Protein 3IEY (pdb70)

B-factor: mean 61.54, std 10.5, range [20.0, 111.68]

Structure (mmCIF, N/CA/C/O backbone):
data_3IEY
#
_entry.id   3IEY
#
_cell.length_a   124.102
_cell.length_b   124.102
_cell.length_c   69.820
_cell.angle_alpha   90.00
_cell.angle_beta   90.00
_cell.angle_gamma   90.00
#
_symmetry.space_group_name_H-M   'I 41'
#
loop_
_entity.id
_entity.type
_entity.pdbx_description
1 polymer 'tRNA-splicing endonuclease'
2 polymer NEQ261
#
loop_
_atom_site.group_PDB
_atom_site.id
_atom_site.type_symbol
_atom_site.label_atom_id
_atom_site.label_alt_id
_atom_site.label_comp_id
_atom_site.label_asym_id
_atom_site.label_entity_id
_atom_site.label_seq_id
_atom_site.pdbx_PDB_ins_code
_atom_site.Cartn_x
_atom_site.Cartn_y
_atom_site.Cartn_z
_atom_site.occupancy
_atom_site.B_iso_or_equiv
_atom_site.auth_seq_id
_atom_site.auth_comp_id
_atom_site.auth_asym_id
_atom_site.auth_atom_id
_atom_site.pdbx_PDB_model_num
ATOM 1 N N . ILE A 1 2 ? 97.668 71.503 6.065 1.00 55.15 2 ILE A N 1
ATOM 2 C CA . ILE A 1 2 ? 97.594 72.149 4.697 1.00 55.01 2 ILE A CA 1
ATOM 3 C C . ILE A 1 2 ? 96.185 72.762 4.466 1.00 54.83 2 ILE A C 1
ATOM 4 O O . ILE A 1 2 ? 95.901 73.349 3.365 1.00 55.01 2 ILE A O 1
ATOM 9 N N . GLY A 1 3 ? 95.314 72.629 5.508 1.00 54.56 3 GLY A N 1
ATOM 10 C CA . GLY A 1 3 ? 93.925 73.111 5.387 1.00 54.21 3 GLY A CA 1
ATOM 11 C C . GLY A 1 3 ? 93.515 74.142 6.436 1.00 53.92 3 GLY A C 1
ATOM 12 O O . GLY A 1 3 ? 94.044 74.154 7.588 1.00 53.84 3 GLY A O 1
ATOM 13 N N . TYR A 1 4 ? 92.532 75.017 6.022 1.00 53.65 4 TYR A N 1
ATOM 14 C CA . TYR A 1 4 ? 91.984 76.038 6.928 1.00 53.35 4 TYR A CA 1
ATOM 15 C C . TYR A 1 4 ? 90.455 75.988 7.014 1.00 52.88 4 TYR A C 1
ATOM 16 O O . TYR A 1 4 ? 89.758 76.164 6.012 1.00 52.67 4 TYR A O 1
ATOM 25 N N . LEU A 1 5 ? 89.949 75.756 8.223 1.00 52.39 5 LEU A N 1
ATOM 26 C CA . LEU A 1 5 ? 88.515 75.654 8.460 1.00 52.16 5 LEU A CA 1
ATOM 27 C C . LEU A 1 5 ? 87.830 77.023 8.491 1.00 52.04 5 LEU A C 1
ATOM 28 O O . LEU A 1 5 ? 88.133 77.865 9.338 1.00 51.71 5 LEU A O 1
ATOM 33 N N . PHE A 1 6 ? 86.902 77.227 7.557 1.00 51.95 6 PHE A N 1
ATOM 34 C CA . PHE A 1 6 ? 86.118 78.454 7.487 1.00 51.94 6 PHE A CA 1
ATOM 35 C C . PHE A 1 6 ? 84.647 78.126 7.274 1.00 52.04 6 PHE A C 1
ATOM 36 O O . PHE A 1 6 ? 84.220 77.848 6.151 1.00 52.11 6 PHE A O 1
ATOM 44 N N . GLY A 1 7 ? 83.883 78.150 8.363 1.00 52.17 7 GLY A N 1
ATOM 45 C CA . GLY A 1 7 ? 82.471 77.790 8.332 1.00 52.32 7 GLY A CA 1
ATOM 46 C C . GLY A 1 7 ? 82.283 76.332 7.962 1.00 52.58 7 GLY A C 1
ATOM 47 O O . GLY A 1 7 ? 82.821 75.443 8.627 1.00 52.86 7 GLY A O 1
ATOM 48 N N . ASN A 1 8 ? 81.530 76.091 6.892 1.00 52.45 8 ASN A N 1
ATOM 49 C CA . ASN A 1 8 ? 81.295 74.734 6.402 1.00 52.44 8 ASN A CA 1
ATOM 50 C C . ASN A 1 8 ? 82.160 74.329 5.196 1.00 52.66 8 ASN A C 1
ATOM 51 O O . ASN A 1 8 ? 81.784 73.450 4.417 1.00 52.50 8 ASN A O 1
ATOM 56 N N . ARG A 1 9 ? 83.312 74.979 5.050 1.00 53.07 9 ARG A N 1
ATOM 57 C CA . ARG A 1 9 ? 84.300 74.614 4.031 1.00 53.63 9 ARG A CA 1
ATOM 58 C C . ARG A 1 9 ? 85.706 74.565 4.630 1.00 54.31 9 ARG A C 1
ATOM 59 O O . ARG A 1 9 ? 86.009 75.279 5.593 1.00 54.23 9 ARG A O 1
ATOM 67 N N . VAL A 1 10 ? 86.554 73.713 4.058 1.00 55.10 10 VAL A N 1
ATOM 68 C CA . VAL A 1 10 ? 87.986 73.716 4.365 1.00 55.89 10 VAL A CA 1
ATOM 69 C C . VAL A 1 10 ? 88.762 74.133 3.116 1.00 56.68 10 VAL A C 1
ATOM 70 O O . VAL A 1 10 ? 88.668 73.488 2.069 1.00 56.64 10 VAL A O 1
ATOM 74 N N . LEU A 1 11 ? 89.514 75.224 3.236 1.00 57.94 11 LEU A N 1
ATOM 75 C CA . LEU A 1 11 ? 90.287 75.780 2.128 1.00 59.21 11 LEU A CA 1
ATOM 76 C C . LEU A 1 11 ? 91.704 75.217 2.151 1.00 59.98 11 LEU A C 1
ATOM 77 O O . LEU A 1 11 ? 92.385 75.275 3.180 1.00 60.13 11 LEU A O 1
ATOM 82 N N . VAL A 1 12 ? 92.147 74.679 1.015 1.00 60.93 12 VAL A N 1
ATOM 83 C CA . VAL A 1 12 ? 93.475 74.066 0.927 1.00 61.79 12 VAL A CA 1
ATOM 84 C C . VAL A 1 12 ? 94.425 74.739 -0.090 1.00 62.40 12 VAL A C 1
ATOM 85 O O . VAL A 1 12 ? 95.511 75.210 0.286 1.00 62.33 12 VAL A O 1
ATOM 89 N N . ASP A 1 13 ? 94.016 74.798 -1.357 1.00 63.03 13 ASP A N 1
ATOM 90 C CA . ASP A 1 13 ? 94.888 75.302 -2.424 1.00 63.45 13 ASP A CA 1
ATOM 91 C C . ASP A 1 13 ? 94.100 76.134 -3.430 1.00 63.44 13 ASP A C 1
ATOM 92 O O . ASP A 1 13 ? 93.842 77.317 -3.202 1.00 63.57 13 ASP A O 1
ATOM 97 N N . GLU A 1 16 ? 87.863 75.170 -2.547 1.00 58.99 16 GLU A N 1
ATOM 98 C CA . GLU A 1 16 ? 87.473 74.777 -1.194 1.00 58.61 16 GLU A CA 1
ATOM 99 C C . GLU A 1 16 ? 86.810 73.407 -1.149 1.00 58.27 16 GLU A C 1
ATOM 100 O O . GLU A 1 16 ? 86.178 72.974 -2.111 1.00 58.30 16 GLU A O 1
ATOM 106 N N . LEU A 1 17 ? 86.970 72.730 -0.016 1.00 57.87 17 LEU A N 1
ATOM 107 C CA . LEU A 1 17 ? 86.480 71.367 0.162 1.00 57.23 17 LEU A CA 1
ATOM 108 C C . LEU A 1 17 ? 85.330 71.321 1.158 1.00 56.81 17 LEU A C 1
ATOM 109 O O . LEU A 1 17 ? 85.365 72.021 2.172 1.00 56.69 17 LEU A O 1
ATOM 114 N N . PRO A 1 18 ? 84.301 70.499 0.870 1.00 56.40 18 PRO A N 1
ATOM 115 C CA . PRO A 1 18 ? 83.263 70.199 1.858 1.00 56.27 18 PRO A CA 1
ATOM 116 C C . PRO A 1 18 ? 83.832 69.435 3.053 1.00 56.29 18 PRO A C 1
ATOM 117 O O . PRO A 1 18 ? 84.854 68.750 2.921 1.00 56.16 18 PRO A O 1
ATOM 121 N N . LEU A 1 19 ? 83.171 69.557 4.202 1.00 56.37 19 LEU A N 1
ATOM 122 C CA . LEU A 1 19 ? 83.662 68.988 5.459 1.00 56.45 19 LEU A CA 1
ATOM 123 C C . LEU A 1 19 ? 83.851 67.473 5.418 1.00 56.63 19 LEU A C 1
ATOM 124 O O . LEU A 1 19 ? 84.742 66.943 6.082 1.00 56.39 19 LEU A O 1
ATOM 129 N N . ILE A 1 20 ? 83.018 66.786 4.638 1.00 56.97 20 ILE A N 1
ATOM 130 C CA . ILE A 1 20 ? 83.104 65.330 4.515 1.00 57.37 20 ILE A CA 1
ATOM 131 C C . ILE A 1 20 ? 84.370 64.881 3.773 1.00 57.47 20 ILE A C 1
ATOM 132 O O . ILE A 1 20 ? 84.966 63.864 4.123 1.00 57.36 20 ILE A 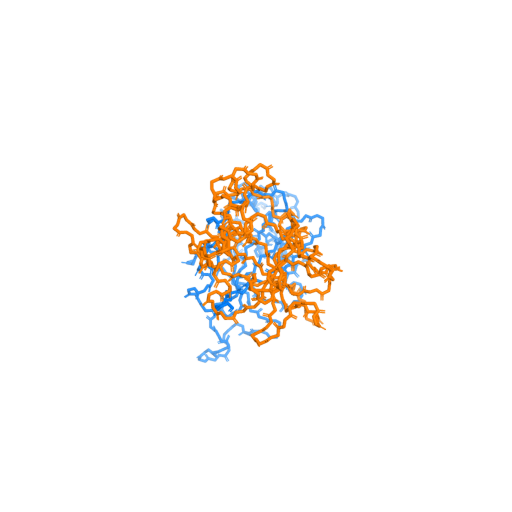O 1
ATOM 137 N N . GLU A 1 21 ? 84.784 65.658 2.774 1.00 57.63 21 GLU A N 1
ATOM 138 C CA . GLU A 1 21 ? 85.987 65.348 2.002 1.00 57.93 21 GLU A CA 1
ATOM 139 C C . GLU A 1 21 ? 87.259 65.729 2.762 1.00 57.72 21 GLU A C 1
ATOM 140 O O . GLU A 1 21 ? 88.301 65.086 2.609 1.00 57.70 21 GLU A O 1
ATOM 146 N N . ALA A 1 22 ? 87.163 66.779 3.575 1.00 57.51 22 ALA A N 1
ATOM 147 C CA . ALA A 1 22 ? 88.263 67.198 4.434 1.00 57.35 22 ALA A CA 1
ATOM 148 C C . ALA A 1 22 ? 88.461 66.235 5.603 1.00 57.21 22 ALA A C 1
ATOM 149 O O . ALA A 1 22 ? 89.589 66.026 6.052 1.00 57.29 22 ALA A O 1
ATOM 151 N N . TYR A 1 23 ? 87.367 65.655 6.095 1.00 57.01 23 TYR A N 1
ATOM 152 C CA . TYR A 1 23 ? 87.449 64.675 7.174 1.00 56.91 23 TYR A CA 1
ATOM 153 C C . TYR A 1 23 ? 88.102 63.381 6.699 1.00 56.83 23 TYR A C 1
ATOM 154 O O . TYR A 1 23 ? 88.928 62.808 7.412 1.00 56.73 23 TYR A O 1
ATOM 163 N N . TYR A 1 24 ? 87.732 62.938 5.495 1.00 56.66 24 TYR A N 1
ATOM 164 C CA . TYR A 1 24 ? 88.327 61.755 4.866 1.00 56.56 24 TYR A CA 1
ATOM 165 C C . TYR A 1 24 ? 89.860 61.834 4.814 1.00 56.51 24 TYR A C 1
ATOM 166 O O . TYR A 1 24 ? 90.548 60.890 5.205 1.00 56.25 24 TYR A O 1
ATOM 175 N N . LEU A 1 25 ? 90.378 62.964 4.338 1.00 56.38 25 LEU A N 1
ATOM 176 C CA . LEU A 1 25 ? 91.822 63.146 4.170 1.00 56.45 25 LEU A CA 1
ATOM 177 C C . LEU A 1 25 ? 92.566 63.315 5.500 1.00 56.53 25 LEU A C 1
ATOM 178 O O . LEU A 1 25 ? 93.700 62.850 5.640 1.00 56.55 25 LEU A O 1
ATOM 183 N N . LEU A 1 26 ? 91.922 63.969 6.467 1.00 56.62 26 LEU A N 1
ATOM 184 C CA . LEU A 1 26 ? 92.446 64.080 7.832 1.00 56.78 26 LEU A CA 1
ATOM 185 C C . LEU A 1 26 ? 92.541 62.696 8.491 1.00 56.96 26 LEU A C 1
ATOM 186 O O . LEU A 1 26 ? 93.527 62.382 9.163 1.00 56.94 26 LEU A O 1
ATOM 191 N N . ASP A 1 27 ? 91.505 61.884 8.284 1.00 57.16 27 ASP A N 1
ATOM 192 C CA . ASP A 1 27 ? 91.419 60.524 8.818 1.00 57.34 27 ASP A CA 1
ATOM 193 C C . ASP A 1 27 ? 92.413 59.580 8.135 1.00 57.44 27 ASP A C 1
ATOM 194 O O . ASP A 1 27 ? 92.889 58.614 8.747 1.00 57.34 27 ASP A O 1
ATOM 199 N N . LYS A 1 28 ? 92.713 59.868 6.868 1.00 57.66 28 LYS A N 1
ATOM 200 C CA . LYS A 1 28 ? 93.641 59.065 6.074 1.00 57.96 28 LYS A CA 1
ATOM 201 C C . LYS A 1 28 ? 95.095 59.467 6.341 1.00 58.13 28 LYS A C 1
ATOM 202 O O . LYS A 1 28 ? 96.005 58.642 6.233 1.00 58.12 28 LYS A O 1
ATOM 208 N N . GLY A 1 29 ? 95.300 60.738 6.688 1.00 58.33 29 GLY A N 1
ATOM 209 C CA . GLY A 1 29 ? 96.607 61.218 7.125 1.00 58.46 29 GLY A CA 1
ATOM 210 C C . GLY A 1 29 ? 97.315 62.197 6.206 1.00 58.62 29 GLY A C 1
ATOM 211 O O . GLY A 1 29 ? 98.454 62.581 6.484 1.00 58.65 29 GLY A O 1
ATOM 212 N N . GLU A 1 30 ? 96.659 62.608 5.117 1.00 58.75 30 GLU A N 1
ATOM 213 C CA . GLU A 1 30 ? 97.261 63.574 4.187 1.00 58.98 30 GLU A CA 1
ATOM 214 C C . GLU A 1 30 ? 96.696 65.008 4.297 1.00 58.97 30 GLU A C 1
ATOM 215 O O . GLU A 1 30 ? 96.723 65.774 3.327 1.00 59.05 30 GLU A O 1
ATOM 221 N N . LEU A 1 31 ? 96.201 65.366 5.487 1.00 58.95 31 LEU A N 1
ATOM 222 C CA . LEU A 1 31 ? 95.656 66.701 5.741 1.00 58.95 31 LEU A CA 1
ATOM 223 C C . LEU A 1 31 ? 95.728 67.062 7.222 1.00 58.90 31 LEU A C 1
ATOM 224 O O . LEU A 1 31 ? 95.324 66.218 8.103 1.00 58.87 31 LEU A O 1
ATOM 229 N N . GLU A 1 32 ? 96.158 68.331 7.479 1.00 58.85 32 GLU A N 1
ATOM 230 C CA . GLU A 1 32 ? 96.040 68.906 8.816 1.00 58.87 32 GLU A CA 1
ATOM 231 C C . GLU A 1 32 ? 95.133 70.140 8.741 1.00 58.97 32 GLU A C 1
ATOM 232 O O . GLU A 1 32 ? 95.271 70.961 7.828 1.00 58.85 32 GLU A O 1
ATOM 238 N N . VAL A 1 33 ? 94.221 70.263 9.700 1.00 59.18 33 VAL A N 1
ATOM 239 C CA . VAL A 1 33 ? 93.316 71.404 9.758 1.00 59.34 33 VAL A CA 1
ATOM 240 C C . VAL A 1 33 ? 93.685 72.326 10.915 1.00 59.45 33 VAL A C 1
ATOM 241 O O . VAL A 1 33 ? 94.547 71.998 11.731 1.00 59.37 33 VAL A O 1
ATOM 245 N N . TYR A 1 34 ? 93.029 73.480 10.982 1.00 59.69 34 TYR A N 1
ATOM 246 C CA . TYR A 1 34 ? 93.296 74.448 12.039 1.00 60.00 34 TYR A CA 1
ATOM 247 C C . TYR A 1 34 ? 92.284 75.589 12.021 1.00 60.21 34 TYR A C 1
ATOM 248 O O . TYR A 1 34 ? 92.074 76.229 10.990 1.00 60.28 34 TYR A O 1
ATOM 257 N N . GLU A 1 35 ? 91.662 75.839 13.168 1.00 60.51 35 GLU A N 1
ATOM 258 C CA . GLU A 1 35 ? 90.690 76.919 13.292 1.00 60.86 35 GLU A CA 1
ATOM 259 C C . GLU A 1 35 ? 91.390 78.273 13.293 1.00 60.98 35 GLU A C 1
ATOM 260 O O . GLU A 1 35 ? 91.085 79.142 12.476 1.00 61.03 35 GLU A O 1
ATOM 266 N N . ASP A 1 36 ? 92.332 78.444 14.215 1.00 61.08 36 ASP A N 1
ATOM 267 C CA . ASP A 1 36 ? 93.099 79.681 14.310 1.00 61.22 36 ASP A CA 1
ATOM 268 C C . ASP A 1 36 ? 94.583 79.331 14.257 1.00 61.25 36 ASP A C 1
ATOM 269 O O . ASP A 1 36 ? 95.255 79.603 13.257 1.00 61.28 36 ASP A O 1
ATOM 274 N N . ASP A 1 37 ? 95.070 78.716 15.338 1.00 61.31 37 ASP A N 1
ATOM 275 C CA . ASP A 1 37 ? 96.448 78.216 15.461 1.00 61.28 37 ASP A CA 1
ATOM 276 C C . ASP A 1 37 ? 97.503 79.144 14.845 1.00 61.31 37 ASP A C 1
ATOM 277 O O . ASP A 1 37 ? 97.499 80.352 15.119 1.00 61.37 37 ASP A O 1
ATOM 282 N N . LYS A 1 42 ? 90.519 63.430 14.046 1.00 61.55 42 LYS A N 1
ATOM 283 C CA . LYS A 1 42 ? 90.545 64.239 15.259 1.00 61.40 42 LYS A CA 1
ATOM 284 C C . LYS A 1 42 ? 89.136 64.495 15.781 1.00 61.58 42 LYS A C 1
ATOM 285 O O . LYS A 1 42 ? 88.226 64.810 15.014 1.00 61.40 42 LYS A O 1
ATOM 291 N N . GLU A 1 43 ? 88.962 64.357 17.092 1.00 61.72 43 GLU A N 1
ATOM 292 C CA . GLU A 1 43 ? 87.663 64.573 17.719 1.00 61.76 43 GLU A CA 1
ATOM 293 C C . GLU A 1 43 ? 87.252 66.040 17.641 1.00 61.62 43 GLU A C 1
ATOM 294 O O . GLU A 1 43 ? 86.067 66.366 17.708 1.00 61.57 43 GLU A O 1
ATOM 300 N N . GLU A 1 44 ? 88.238 66.919 17.500 1.00 61.50 44 GLU A N 1
ATOM 301 C CA . GLU A 1 44 ? 87.980 68.356 17.412 1.00 61.42 44 GLU A CA 1
ATOM 302 C C . GLU A 1 44 ? 87.182 68.700 16.157 1.00 61.18 44 GLU A C 1
ATOM 303 O O . GLU A 1 44 ? 86.134 69.347 16.232 1.00 61.15 44 GLU A O 1
ATOM 309 N N . PHE A 1 45 ? 87.690 68.251 15.011 1.00 60.89 45 PHE A N 1
ATOM 310 C CA . PHE A 1 45 ? 87.083 68.528 13.717 1.00 60.59 45 PHE A CA 1
ATOM 311 C C . PHE A 1 45 ? 85.737 67.824 13.548 1.00 60.54 45 PHE A C 1
ATOM 312 O O . PHE A 1 45 ? 84.816 68.386 12.951 1.00 60.48 45 PHE A O 1
ATOM 320 N N . LEU A 1 46 ? 85.623 66.609 14.086 1.00 60.37 46 LEU A N 1
ATOM 321 C CA . LEU A 1 46 ? 84.373 65.848 14.028 1.00 60.25 46 LEU A CA 1
ATOM 322 C C . LEU A 1 46 ? 83.245 66.550 14.781 1.00 60.20 46 LEU A C 1
ATOM 323 O O . LEU A 1 46 ? 82.110 66.590 14.306 1.00 60.06 46 LEU A O 1
ATOM 328 N N . LYS A 1 47 ? 83.565 67.102 15.951 1.00 60.28 47 LYS A N 1
ATOM 329 C CA . LYS A 1 47 ? 82.590 67.834 16.758 1.00 60.38 47 LYS A CA 1
ATOM 330 C C . LYS A 1 47 ? 82.036 69.039 15.995 1.00 60.30 47 LYS A C 1
ATOM 331 O O . LYS A 1 47 ? 80.845 69.342 16.089 1.00 60.35 47 LYS A O 1
ATOM 337 N N . LYS A 1 48 ? 82.908 69.708 15.239 1.00 60.14 48 LYS A N 1
ATOM 338 C CA . LYS A 1 48 ? 82.524 70.838 14.391 1.00 60.03 48 LYS A CA 1
ATOM 339 C C . LYS A 1 48 ? 81.678 70.385 13.199 1.00 59.86 48 LYS A C 1
ATOM 340 O O . LYS A 1 48 ? 80.709 71.051 12.834 1.00 59.81 48 LYS A O 1
ATOM 346 N N . CYS A 1 49 ? 82.054 69.253 12.605 1.00 59.78 49 CYS A N 1
ATOM 347 C CA . CYS A 1 49 ? 81.326 68.666 11.476 1.00 59.67 49 CYS A CA 1
ATOM 348 C C . CYS A 1 49 ? 79.906 68.255 11.864 1.00 59.90 49 CYS A C 1
ATOM 349 O O . CYS A 1 49 ? 78.970 68.426 11.084 1.00 59.85 49 CYS A O 1
ATOM 352 N N . LEU A 1 50 ? 79.762 67.716 13.072 1.00 60.17 50 LEU A N 1
ATOM 353 C CA . LEU A 1 50 ? 78.468 67.273 13.585 1.00 60.46 50 LEU A CA 1
ATOM 354 C C . LEU A 1 50 ? 77.585 68.435 14.039 1.00 60.63 50 LEU A C 1
ATOM 355 O O . LEU A 1 50 ? 76.358 68.331 14.020 1.00 60.70 50 LEU A O 1
ATOM 360 N N . THR A 1 51 ? 78.221 69.531 14.446 1.00 60.91 51 THR A N 1
ATOM 361 C CA . THR A 1 51 ? 77.529 70.787 14.742 1.00 61.27 51 THR A CA 1
ATOM 362 C C . THR A 1 51 ? 76.804 71.284 13.491 1.00 61.44 51 THR A C 1
ATOM 363 O O . THR A 1 51 ? 75.667 71.757 13.564 1.00 61.38 51 THR A O 1
ATOM 367 N N . TYR A 1 52 ? 77.471 71.156 12.347 1.00 61.73 52 TYR A N 1
ATOM 368 C CA . TYR A 1 52 ? 76.921 71.582 11.069 1.00 62.06 52 TYR A CA 1
ATOM 369 C C . TYR A 1 52 ? 75.922 70.577 10.482 1.00 61.99 52 TYR A C 1
ATOM 370 O O . TYR A 1 52 ? 74.892 70.973 9.935 1.00 61.76 52 TYR A O 1
ATOM 379 N N . ASP A 1 53 ? 76.229 69.287 10.608 1.00 61.92 53 ASP A N 1
ATOM 380 C CA . ASP A 1 53 ? 75.430 68.223 10.003 1.00 61.90 53 ASP A CA 1
ATOM 381 C C . ASP A 1 53 ? 75.234 67.063 10.978 1.00 61.84 53 ASP A C 1
ATOM 382 O O . ASP A 1 53 ? 76.178 66.334 11.273 1.00 61.90 53 ASP A O 1
ATOM 387 N N . GLU A 1 54 ? 74.006 66.889 11.463 1.00 61.76 54 GLU A N 1
ATOM 388 C CA . GLU A 1 54 ? 73.708 65.841 12.451 1.00 61.82 54 GLU A CA 1
ATOM 389 C C . GLU A 1 54 ? 73.877 64.424 11.902 1.00 61.37 54 GLU A C 1
ATOM 390 O O . GLU A 1 54 ? 74.106 63.479 12.661 1.00 61.26 54 GLU A O 1
ATOM 396 N N . ARG A 1 55 ? 73.775 64.289 10.582 1.00 61.09 55 ARG A N 1
ATOM 397 C CA . ARG A 1 55 ? 73.897 62.994 9.920 1.00 60.78 55 ARG A CA 1
ATOM 398 C C . ARG A 1 55 ? 75.317 62.747 9.404 1.00 60.37 55 ARG A C 1
ATOM 399 O O . ARG A 1 55 ? 75.544 61.815 8.628 1.00 60.16 55 ARG A O 1
ATOM 407 N N . PHE A 1 56 ? 76.269 63.571 9.845 1.00 60.02 56 PHE A N 1
ATOM 408 C CA . PHE A 1 56 ? 77.644 63.507 9.339 1.00 59.62 56 PHE A CA 1
ATOM 409 C C . PHE A 1 56 ? 78.277 62.112 9.442 1.00 59.76 56 PHE A C 1
ATOM 410 O O . PHE A 1 56 ? 78.799 61.596 8.452 1.00 59.70 56 PHE A O 1
ATOM 418 N N . LEU A 1 57 ? 78.223 61.509 10.629 1.00 59.85 57 LEU A N 1
ATOM 419 C CA . LEU A 1 57 ? 78.802 60.180 10.851 1.00 60.03 57 LEU A CA 1
ATOM 420 C C . LEU A 1 57 ? 78.167 59.109 9.958 1.00 60.18 57 LEU A C 1
ATOM 421 O O . LEU A 1 57 ? 78.871 58.263 9.403 1.00 60.29 57 LEU A O 1
ATOM 426 N N . ILE A 1 58 ? 76.842 59.158 9.825 1.00 60.13 58 ILE A N 1
ATOM 427 C CA . ILE A 1 58 ? 76.101 58.273 8.920 1.00 60.28 58 ILE A CA 1
ATOM 428 C C . ILE A 1 58 ? 76.600 58.431 7.476 1.00 60.41 58 ILE A C 1
ATOM 429 O O . ILE A 1 58 ? 76.978 57.444 6.834 1.00 60.36 58 ILE A O 1
ATOM 434 N N . ARG A 1 59 ? 76.613 59.674 6.989 1.00 60.50 59 ARG A N 1
ATOM 435 C CA . ARG A 1 59 ? 77.099 59.997 5.644 1.00 60.85 59 ARG A CA 1
ATOM 436 C C . ARG A 1 59 ? 78.574 59.635 5.453 1.00 60.35 59 ARG A C 1
ATOM 437 O O . ARG A 1 59 ? 78.959 59.129 4.398 1.00 60.23 59 ARG A O 1
ATOM 445 N N . TYR A 1 60 ? 79.396 59.898 6.468 1.00 60.14 60 TYR A N 1
ATOM 446 C CA . TYR A 1 60 ? 80.839 59.677 6.347 1.00 59.87 60 TYR A CA 1
ATOM 447 C C . TYR A 1 60 ? 81.217 58.202 6.295 1.00 59.66 60 TYR A C 1
ATOM 448 O O . TYR A 1 60 ? 82.040 57.804 5.470 1.00 59.48 60 TYR A O 1
ATOM 457 N N . LYS A 1 61 ? 80.622 57.407 7.180 1.00 59.56 61 LYS A N 1
ATOM 458 C CA . LYS A 1 61 ? 80.878 55.972 7.220 1.00 59.58 61 LYS A CA 1
ATOM 459 C C . LYS A 1 61 ? 80.615 55.318 5.862 1.00 59.46 61 LYS A C 1
ATOM 460 O O . LYS A 1 61 ? 81.436 54.540 5.381 1.00 59.61 61 LYS A O 1
ATOM 466 N N . ALA A 1 62 ? 79.482 55.651 5.244 1.00 59.36 62 ALA A N 1
ATOM 467 C CA . ALA A 1 62 ? 79.167 55.179 3.899 1.00 59.25 62 ALA A CA 1
ATOM 468 C C . ALA A 1 62 ? 80.162 55.714 2.866 1.00 59.35 62 ALA A C 1
ATOM 469 O O . ALA A 1 62 ? 80.640 54.964 2.012 1.00 59.28 62 ALA A O 1
ATOM 471 N N . TYR A 1 63 ? 80.475 57.008 2.967 1.00 59.43 63 TYR A N 1
ATOM 472 C CA . TYR A 1 63 ? 81.384 57.688 2.042 1.00 59.46 63 TYR A CA 1
ATOM 473 C C . TYR A 1 63 ? 82.793 57.091 2.069 1.00 59.52 63 TYR A C 1
ATOM 474 O O . TYR A 1 63 ? 83.356 56.772 1.019 1.00 59.49 63 TYR A O 1
ATOM 483 N N . LYS A 1 64 ? 83.351 56.949 3.272 1.00 59.72 64 LYS A N 1
ATOM 484 C CA . LYS A 1 64 ? 84.675 56.360 3.472 1.00 59.85 64 LYS A CA 1
ATOM 485 C C . LYS A 1 64 ? 84.747 54.937 2.919 1.00 60.08 64 LYS A C 1
ATOM 486 O O . LYS A 1 64 ? 85.720 54.578 2.252 1.00 60.03 64 LYS A O 1
ATOM 492 N N . GLU A 1 65 ? 83.712 54.144 3.201 1.00 60.32 65 GLU A N 1
ATOM 493 C CA . GLU A 1 65 ? 83.604 52.760 2.729 1.00 60.67 65 GLU A CA 1
ATOM 494 C C . GLU A 1 65 ? 83.799 52.612 1.225 1.00 60.56 65 GLU A C 1
ATOM 495 O O . GLU A 1 65 ? 84.626 51.818 0.777 1.00 60.42 65 GLU A O 1
ATOM 501 N N . LEU A 1 66 ? 83.037 53.383 0.453 1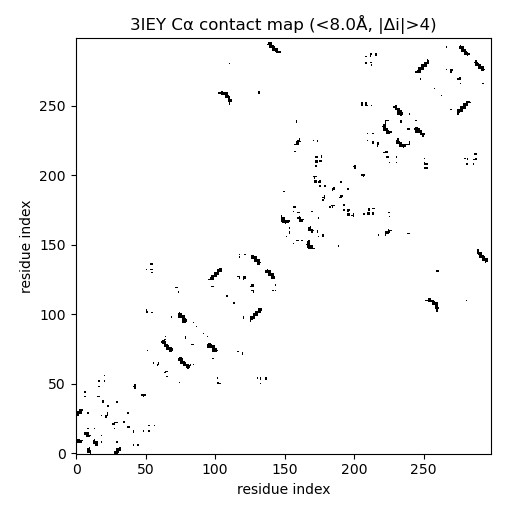.00 60.39 66 LEU A N 1
ATOM 502 C CA . LEU A 1 66 ? 83.035 53.246 -1.000 1.00 60.34 66 LEU A CA 1
ATOM 503 C C . LEU A 1 66 ? 84.269 53.843 -1.665 1.00 60.49 66 LEU A C 1
ATOM 504 O O . LEU A 1 66 ? 84.821 53.251 -2.597 1.00 60.43 66 LEU A O 1
ATOM 509 N N . ARG A 1 67 ? 84.695 55.009 -1.182 1.00 60.67 67 ARG A N 1
ATOM 510 C CA . ARG A 1 67 ? 85.874 55.690 -1.717 1.00 61.02 67 ARG A CA 1
ATOM 511 C C . ARG A 1 67 ? 87.142 54.861 -1.494 1.00 61.08 67 ARG A C 1
ATOM 512 O O . ARG A 1 67 ? 88.051 54.873 -2.331 1.00 61.22 67 ARG A O 1
ATOM 520 N N . ASP A 1 68 ? 87.188 54.138 -0.373 1.00 61.28 68 ASP A N 1
ATOM 521 C CA . ASP A 1 68 ? 88.274 53.197 -0.084 1.00 61.60 68 ASP A CA 1
ATOM 522 C C . ASP A 1 68 ? 88.275 52.017 -1.049 1.00 61.69 68 ASP A C 1
ATOM 523 O O . ASP A 1 68 ? 89.336 51.500 -1.405 1.00 61.88 68 ASP A O 1
ATOM 528 N N . LYS A 1 69 ? 87.081 51.595 -1.462 1.00 61.79 69 LYS A N 1
ATOM 529 C CA . LYS A 1 69 ? 86.915 50.449 -2.358 1.00 61.84 69 LYS A CA 1
ATOM 530 C C . LYS A 1 69 ? 87.085 50.800 -3.842 1.00 61.78 69 LYS A C 1
ATOM 531 O O . LYS A 1 69 ? 86.867 49.941 -4.718 1.00 61.99 69 LYS A O 1
ATOM 537 N N . GLY A 1 70 ? 87.466 52.057 -4.118 1.00 61.56 70 GLY A N 1
ATOM 538 C CA . GLY A 1 70 ? 87.735 52.489 -5.488 1.00 61.33 70 GLY A CA 1
ATOM 539 C C . GLY A 1 70 ? 86.603 53.231 -6.177 1.00 61.15 70 GLY A C 1
ATOM 540 O O . GLY A 1 70 ? 86.768 53.695 -7.304 1.00 61.17 70 GLY A O 1
ATOM 541 N N . TYR A 1 71 ? 85.454 53.337 -5.513 1.00 61.09 71 TYR A N 1
ATOM 542 C CA . TYR A 1 71 ? 84.321 54.100 -6.048 1.00 61.06 71 TYR A CA 1
ATOM 543 C C . TYR A 1 71 ? 84.578 55.600 -5.906 1.00 60.99 71 TYR A C 1
ATOM 544 O O . TYR A 1 71 ? 85.288 56.032 -4.994 1.00 61.00 71 TYR A O 1
ATOM 553 N N . THR A 1 72 ? 84.008 56.393 -6.808 1.00 60.84 72 THR A N 1
ATOM 554 C CA . THR A 1 72 ? 84.104 57.850 -6.684 1.00 60.77 72 THR A CA 1
ATOM 555 C C . THR A 1 72 ? 82.730 58.484 -6.478 1.00 60.26 72 THR A C 1
ATOM 556 O O . THR A 1 72 ? 81.770 58.176 -7.190 1.00 60.32 72 THR A O 1
ATOM 560 N N . LEU A 1 73 ? 82.649 59.354 -5.476 1.00 59.70 73 LEU A N 1
ATOM 561 C CA . LEU A 1 73 ? 81.392 59.976 -5.083 1.00 59.18 73 LEU A CA 1
ATOM 562 C C . LEU A 1 73 ? 81.390 61.481 -5.320 1.00 58.77 73 LEU A C 1
ATOM 563 O O . LEU A 1 73 ? 82.413 62.152 -5.151 1.00 58.51 73 LEU A O 1
ATOM 568 N N . GLY A 1 74 ? 80.230 61.987 -5.725 1.00 58.01 74 GLY A N 1
ATOM 569 C CA . GLY A 1 74 ? 79.980 63.419 -5.840 1.00 57.31 74 GLY A CA 1
ATOM 570 C C . GLY A 1 74 ? 78.603 63.716 -5.275 1.00 56.89 74 GLY A C 1
ATOM 571 O O . GLY A 1 74 ? 77.780 62.810 -5.127 1.00 56.66 74 GLY A O 1
ATOM 572 N N . THR A 1 75 ? 78.344 64.983 -4.962 1.00 56.27 75 THR A N 1
ATOM 573 C CA . THR A 1 75 ? 77.044 65.387 -4.423 1.00 55.73 75 THR A CA 1
ATOM 574 C C . THR A 1 75 ? 75.894 65.053 -5.382 1.00 55.31 75 THR A C 1
ATOM 575 O O . THR A 1 75 ? 76.072 65.055 -6.597 1.00 54.93 75 THR A O 1
ATOM 579 N N . ALA A 1 76 ? 74.728 64.736 -4.824 1.00 55.12 76 ALA A N 1
ATOM 580 C CA . ALA A 1 76 ? 73.525 64.522 -5.622 1.00 54.87 76 ALA A CA 1
ATOM 581 C C . ALA A 1 76 ? 72.371 65.395 -5.120 1.00 54.76 76 ALA A C 1
ATOM 582 O O . ALA A 1 76 ? 71.200 65.100 -5.374 1.00 54.79 76 ALA A O 1
ATOM 584 N N . LEU A 1 77 ? 72.723 66.477 -4.424 1.00 54.77 77 LEU A N 1
ATOM 585 C CA . LEU A 1 77 ? 71.759 67.384 -3.784 1.00 54.61 77 LEU A CA 1
ATOM 586 C C . LEU A 1 77 ? 70.721 67.990 -4.734 1.00 55.12 77 LEU A C 1
ATOM 587 O O . LEU A 1 77 ? 69.550 68.120 -4.360 1.00 54.90 77 LEU A O 1
ATOM 592 N N . LYS A 1 78 ? 71.132 68.343 -5.952 1.00 55.60 78 LYS A N 1
ATOM 593 C CA . LYS A 1 78 ? 70.189 68.881 -6.938 1.00 56.57 78 LYS A CA 1
ATOM 594 C C . LYS A 1 78 ? 69.029 67.919 -7.233 1.00 56.89 78 LYS A C 1
ATOM 595 O O . LYS A 1 78 ? 67.961 68.351 -7.664 1.00 57.09 78 LYS A O 1
ATOM 601 N N . PHE A 1 79 ? 69.243 66.627 -6.975 1.00 57.45 79 PHE A N 1
ATOM 602 C CA . PHE A 1 79 ? 68.199 65.607 -7.109 1.00 57.96 79 PHE A CA 1
ATOM 603 C C . PHE A 1 79 ? 67.545 65.269 -5.774 1.00 58.19 79 PHE A C 1
ATOM 604 O O . PHE A 1 79 ? 66.517 64.589 -5.741 1.00 58.41 79 PHE A O 1
ATOM 612 N N . GLY A 1 80 ? 68.156 65.717 -4.679 1.00 58.35 80 GLY A N 1
ATOM 613 C CA . GLY A 1 80 ? 67.645 65.447 -3.336 1.00 58.40 80 GLY A CA 1
ATOM 614 C C . GLY A 1 80 ? 68.215 64.199 -2.695 1.00 58.62 80 GLY A C 1
ATOM 615 O O . GLY A 1 80 ? 67.657 63.674 -1.723 1.00 59.11 80 GLY A O 1
ATOM 616 N N . ALA A 1 81 ? 69.327 63.715 -3.239 1.00 58.65 81 ALA A N 1
ATOM 617 C CA . ALA A 1 81 ? 70.021 62.554 -2.686 1.00 58.33 81 ALA A CA 1
ATOM 618 C C . ALA A 1 81 ? 71.369 62.987 -2.125 1.00 58.52 81 ALA A C 1
ATOM 619 O O . ALA A 1 81 ? 71.885 64.050 -2.492 1.00 58.38 81 ALA A O 1
ATOM 621 N N . ASP A 1 82 ? 71.941 62.172 -1.242 1.00 58.51 82 ASP A N 1
ATOM 622 C CA . ASP A 1 82 ? 73.218 62.518 -0.613 1.00 58.89 82 ASP A CA 1
ATOM 623 C C . ASP A 1 82 ? 74.381 62.470 -1.608 1.00 58.79 82 ASP A C 1
ATOM 624 O O . ASP A 1 82 ? 75.118 63.443 -1.742 1.00 58.63 82 ASP A O 1
ATOM 629 N N . PHE A 1 83 ? 74.544 61.340 -2.297 1.00 58.70 83 PHE A N 1
ATOM 630 C CA . PHE A 1 83 ? 75.662 61.163 -3.226 1.00 58.71 83 PHE A CA 1
ATOM 631 C C . PHE A 1 83 ? 75.272 60.473 -4.530 1.00 59.05 83 PHE A C 1
ATOM 632 O O . PHE A 1 83 ? 74.357 59.644 -4.561 1.00 58.75 83 PHE A O 1
ATOM 640 N N . ARG A 1 84 ? 75.975 60.829 -5.603 1.00 59.37 84 ARG A N 1
ATOM 641 C CA . ARG A 1 84 ? 75.974 60.042 -6.835 1.00 59.82 84 ARG A CA 1
ATOM 642 C C . ARG A 1 84 ? 77.270 59.240 -6.853 1.00 60.05 84 ARG A C 1
ATOM 643 O O . ARG A 1 84 ? 78.301 59.698 -6.344 1.00 59.77 84 ARG A O 1
ATOM 651 N N . VAL A 1 85 ? 77.347 58.076 -7.413 1.00 60.28 85 VAL A N 1
ATOM 652 C CA . VAL A 1 85 ? 78.446 57.134 -7.281 1.00 60.60 85 VAL A CA 1
ATOM 653 C C . VAL A 1 85 ? 78.880 56.486 -8.588 1.00 60.66 85 VAL A C 1
ATOM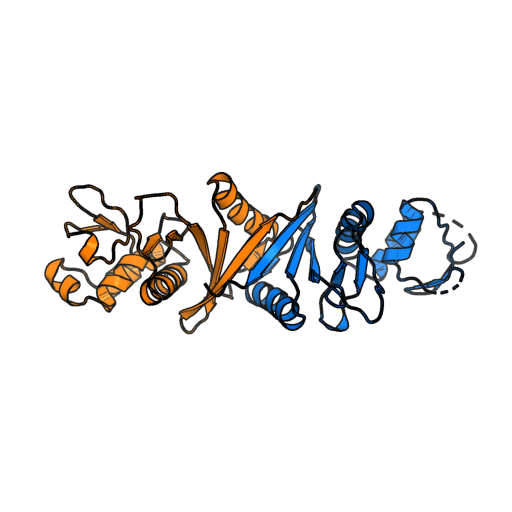 654 O O . VAL A 1 85 ? 78.065 55.881 -9.299 1.00 60.51 85 VAL A O 1
ATOM 658 N N . TYR A 1 86 ? 80.026 56.800 -9.115 1.00 60.66 86 TYR A N 1
ATOM 659 C CA . TYR A 1 86 ? 80.636 56.180 -10.290 1.00 60.95 86 TYR A CA 1
ATOM 660 C C . TYR A 1 86 ? 81.275 54.853 -9.887 1.00 61.08 86 TYR A C 1
ATOM 661 O O . TYR A 1 86 ? 81.925 54.766 -8.840 1.00 60.69 86 TYR A O 1
ATOM 670 N N . ASP A 1 87 ? 81.091 53.834 -10.727 1.00 61.70 87 ASP A N 1
ATOM 671 C CA . ASP A 1 87 ? 81.624 52.482 -10.498 1.00 62.15 87 ASP A CA 1
ATOM 672 C C . ASP A 1 87 ? 83.157 52.492 -10.439 1.00 62.55 87 ASP A C 1
ATOM 673 O O . ASP A 1 87 ? 83.791 53.447 -10.895 1.00 62.37 87 ASP A O 1
ATOM 678 N N . ILE A 1 88 ? 83.760 51.448 -9.864 1.00 76.56 88 ILE A N 1
ATOM 679 C CA . ILE A 1 88 ? 85.223 51.255 -9.789 1.00 78.23 88 ILE A CA 1
ATOM 680 C C . ILE A 1 88 ? 85.858 51.246 -11.182 1.00 79.80 88 ILE A C 1
ATOM 681 O O . ILE A 1 88 ? 85.336 50.617 -12.107 1.00 79.78 88 ILE A O 1
ATOM 686 N N . GLY A 1 89 ? 86.987 51.940 -11.319 1.00 81.84 89 GLY A N 1
ATOM 687 C CA . GLY A 1 89 ? 87.608 52.154 -12.627 1.00 84.44 89 GLY A CA 1
ATOM 688 C C . GLY A 1 89 ? 86.785 53.211 -13.329 1.00 86.26 89 GLY A C 1
ATOM 689 O O . GLY A 1 89 ? 86.120 52.933 -14.333 1.00 86.38 89 GLY A O 1
ATOM 690 N N . VAL A 1 90 ? 86.873 54.429 -12.792 1.00 88.04 90 VAL A N 1
ATOM 691 C CA . VAL A 1 90 ? 85.849 55.482 -12.937 1.00 89.70 90 VAL A CA 1
ATOM 692 C C . VAL A 1 90 ? 84.856 56.442 -13.663 1.00 91.03 90 VAL A C 1
ATOM 693 O O . VAL A 1 90 ? 83.650 56.218 -13.523 1.00 91.30 90 VAL A O 1
ATOM 697 N N . ILE A 1 91 ? 85.262 57.501 -14.382 1.00 92.61 91 ILE A N 1
ATOM 698 C CA . ILE A 1 91 ? 86.594 58.120 -14.454 1.00 94.19 91 ILE A CA 1
ATOM 699 C C . ILE A 1 91 ? 85.662 59.347 -14.536 1.00 95.27 91 ILE A C 1
ATOM 700 O O . ILE A 1 91 ? 85.002 59.534 -15.557 1.00 95.32 91 ILE A O 1
ATOM 705 N N . PRO A 1 92 ? 85.586 60.178 -13.471 1.00 96.40 92 PRO A N 1
ATOM 706 C CA . PRO A 1 92 ? 84.704 61.344 -13.594 1.00 97.36 92 PRO A CA 1
ATOM 707 C C . PRO A 1 92 ? 85.338 62.445 -14.460 1.00 98.42 92 PRO A C 1
ATOM 708 O O . PRO A 1 92 ? 86.299 63.105 -14.037 1.00 98.39 92 PRO A O 1
ATOM 712 N N . LYS A 1 93 ? 84.779 62.606 -15.663 1.00 99.65 93 LYS A N 1
ATOM 713 C CA . LYS A 1 93 ? 85.226 63.445 -16.733 1.00 100.87 93 LYS A CA 1
ATOM 714 C C . LYS A 1 93 ? 85.086 62.767 -18.098 1.00 101.67 93 LYS A C 1
ATOM 715 O O . LYS A 1 93 ? 84.300 63.213 -18.941 1.00 101.80 93 LYS A O 1
ATOM 721 N N . LYS A 1 94 ? 85.861 61.699 -18.300 1.00 102.65 94 LYS A N 1
ATOM 722 C CA . LYS A 1 94 ? 85.715 60.723 -19.402 1.00 103.50 94 LYS A CA 1
ATOM 723 C C . LYS A 1 94 ? 86.060 61.292 -20.826 1.00 104.06 94 LYS A C 1
ATOM 724 O O . LYS A 1 94 ? 86.875 60.687 -21.524 1.00 104.18 94 LYS A O 1
ATOM 730 N N . GLY A 1 95 ? 85.423 62.387 -21.246 1.00 104.65 95 GLY A N 1
ATOM 731 C CA . GLY A 1 95 ? 85.620 62.962 -22.588 1.00 105.34 95 GLY A CA 1
ATOM 732 C C . GLY A 1 95 ? 84.522 63.969 -22.882 1.00 105.82 95 GLY A C 1
ATOM 733 O O . GLY A 1 95 ? 84.548 65.088 -22.360 1.00 105.95 95 GLY A O 1
ATOM 734 N N . LYS A 1 96 ? 83.603 63.602 -23.766 1.00 106.22 96 LYS A N 1
ATOM 735 C CA . LYS A 1 96 ? 82.402 64.386 -24.003 1.00 106.65 96 LYS A CA 1
ATOM 736 C C . LYS A 1 96 ? 81.347 63.587 -23.277 1.00 106.89 96 LYS A C 1
ATOM 737 O O . LYS A 1 96 ? 80.263 63.320 -23.795 1.00 106.92 96 LYS A O 1
ATOM 743 N N . ARG A 1 97 ? 81.708 63.193 -22.063 1.00 107.10 97 ARG A N 1
ATOM 744 C CA . ARG A 1 97 ? 81.055 62.114 -21.362 1.00 107.26 97 ARG A CA 1
ATOM 745 C C . ARG A 1 97 ? 81.864 60.885 -21.745 1.00 107.12 97 ARG A C 1
ATOM 746 O O . ARG A 1 97 ? 83.081 60.965 -21.910 1.00 107.29 97 ARG A O 1
ATOM 754 N N . SER A 1 98 ? 81.189 59.759 -21.921 1.00 106.82 98 SER A N 1
ATOM 755 C CA . SER A 1 98 ? 79.774 59.664 -21.632 1.00 106.52 98 SER A CA 1
ATOM 756 C C . SER A 1 98 ? 79.512 58.287 -21.008 1.00 106.21 98 SER A C 1
ATOM 757 O O . SER A 1 98 ? 78.601 57.556 -21.424 1.00 106.21 98 SER A O 1
ATOM 760 N N . GLU A 1 99 ? 80.338 57.937 -20.019 1.00 105.67 99 GLU A N 1
ATOM 761 C CA . GLU A 1 99 ? 80.112 56.763 -19.172 1.00 105.12 99 GLU A CA 1
ATOM 762 C C . GLU A 1 99 ? 78.919 57.075 -18.255 1.00 104.58 99 GLU A C 1
ATOM 763 O O . GLU A 1 99 ? 79.061 57.234 -17.025 1.00 104.58 99 GLU A O 1
ATOM 769 N N . ARG A 1 100 ? 77.752 57.210 -18.913 1.00 103.81 100 ARG A N 1
ATOM 770 C CA . ARG A 1 100 ? 76.423 57.308 -18.280 1.00 102.91 100 ARG A CA 1
ATOM 771 C C . ARG A 1 100 ? 76.119 58.558 -17.423 1.00 101.93 100 ARG A C 1
ATOM 772 O O . ARG A 1 100 ? 75.040 58.651 -16.825 1.00 102.05 100 ARG A O 1
ATOM 780 N N . GLU A 1 101 ? 77.066 59.501 -17.378 1.00 100.47 101 GLU A N 1
ATOM 781 C CA . GLU A 1 101 ? 76.790 60.935 -17.025 1.00 99.01 101 GLU A CA 1
ATOM 782 C C . GLU A 1 101 ? 76.243 61.348 -15.668 1.00 97.72 101 GLU A C 1
ATOM 783 O O . GLU A 1 101 ? 75.038 61.584 -15.518 1.00 97.74 101 GLU A O 1
ATOM 789 N N . HIS A 1 102 ? 77.152 61.501 -14.696 1.00 95.91 102 HIS A N 1
ATOM 790 C CA . HIS A 1 102 ? 76.848 61.575 -13.216 1.00 94.16 102 HIS A CA 1
ATOM 791 C C . HIS A 1 102 ? 76.621 60.107 -12.772 1.00 92.61 102 HIS A C 1
ATOM 792 O O . HIS A 1 102 ? 75.957 59.842 -11.761 1.00 92.39 102 HIS A O 1
ATOM 799 N N . SER A 1 103 ? 77.266 59.190 -13.490 1.00 90.40 103 SER A N 1
ATOM 800 C CA . SER A 1 103 ? 76.798 57.827 -13.704 1.00 88.04 103 SER A CA 1
ATOM 801 C C . SER A 1 103 ? 76.551 56.915 -12.504 1.00 86.25 103 SER A C 1
ATOM 802 O O . SER A 1 103 ? 77.245 56.986 -11.495 1.00 86.73 103 SER A O 1
ATOM 805 N N . LYS A 1 104 ? 75.526 56.083 -12.654 1.00 83.48 104 LYS A N 1
ATOM 806 C CA . LYS A 1 104 ? 75.404 54.749 -12.025 1.00 80.96 104 LYS A CA 1
ATOM 807 C C . LYS A 1 104 ? 74.924 54.356 -10.617 1.00 78.45 104 LYS A C 1
ATOM 808 O O . LYS A 1 104 ? 74.556 53.205 -10.421 1.00 77.72 104 LYS A O 1
ATOM 814 N N . TRP A 1 105 ? 74.592 55.222 -9.703 1.00 60.90 105 TRP A N 1
ATOM 815 C CA . TRP A 1 105 ? 73.904 54.924 -8.448 1.00 60.08 105 TRP A CA 1
ATOM 816 C C . TRP A 1 105 ? 73.674 56.290 -7.831 1.00 59.74 105 TRP A C 1
ATOM 817 O O . TRP A 1 105 ? 74.516 57.183 -7.913 1.00 59.44 105 TRP A O 1
ATOM 828 N N . VAL A 1 106 ? 72.514 56.417 -7.199 1.00 59.36 106 VAL A N 1
ATOM 829 C CA . VAL A 1 106 ? 72.223 57.503 -6.283 1.00 59.06 106 VAL A CA 1
ATOM 830 C C . VAL A 1 106 ? 72.244 56.886 -4.880 1.00 58.55 106 VAL A C 1
ATOM 831 O O . VAL A 1 106 ? 71.545 55.906 -4.611 1.00 58.48 106 VAL A O 1
ATOM 835 N N . LEU A 1 107 ? 73.072 57.446 -4.004 1.00 58.12 107 LEU A N 1
ATOM 836 C CA . LEU A 1 107 ? 73.341 56.845 -2.697 1.00 57.84 107 LEU A CA 1
ATOM 837 C C . LEU A 1 107 ? 72.659 57.573 -1.547 1.00 57.77 107 LEU A C 1
ATOM 838 O O . LEU A 1 107 ? 72.796 58.792 -1.404 1.00 57.52 107 LEU A O 1
ATOM 843 N N . TYR A 1 108 ? 71.934 56.806 -0.732 1.00 57.54 108 TYR A N 1
ATOM 844 C CA . TYR A 1 108 ? 71.310 57.314 0.484 1.00 57.63 108 TYR A CA 1
ATOM 845 C C . TYR A 1 108 ? 71.908 56.662 1.732 1.00 57.73 108 TYR A C 1
ATOM 846 O O . TYR A 1 108 ? 71.451 55.599 2.155 1.00 57.84 108 TYR A O 1
ATOM 855 N N . PRO A 1 109 ? 72.943 57.285 2.321 1.00 57.76 109 PRO A N 1
ATOM 856 C CA . PRO A 1 109 ? 73.460 56.791 3.598 1.00 57.83 109 PRO A CA 1
ATOM 857 C C . PRO A 1 109 ? 72.399 56.886 4.691 1.00 57.86 109 PRO A C 1
ATOM 858 O O . PRO A 1 109 ? 71.803 57.944 4.897 1.00 57.77 109 PRO A O 1
ATOM 862 N N . VAL A 1 110 ? 72.174 55.776 5.381 1.00 57.91 110 VAL A N 1
ATOM 863 C CA . VAL A 1 110 ? 71.065 55.680 6.308 1.00 58.13 110 VAL A CA 1
ATOM 864 C C . VAL A 1 110 ? 71.457 54.820 7.520 1.00 58.41 110 VAL A C 1
ATOM 865 O O . VAL A 1 110 ? 72.268 53.898 7.400 1.00 58.59 110 VAL A O 1
ATOM 869 N N . SER A 1 111 ? 70.914 55.148 8.689 1.00 58.52 111 SER A N 1
ATOM 870 C CA . SER A 1 111 ? 71.192 54.384 9.902 1.00 58.64 111 SER A CA 1
ATOM 871 C C . SER A 1 111 ? 70.290 53.154 9.998 1.00 58.97 111 SER A C 1
ATOM 872 O O . SER A 1 111 ? 69.109 53.204 9.639 1.00 58.63 111 SER A O 1
ATOM 875 N N . LYS A 1 112 ? 70.859 52.060 10.501 1.00 59.44 112 LYS A N 1
ATOM 876 C CA . LYS A 1 112 ? 70.148 50.784 10.629 1.00 60.11 112 LYS A CA 1
ATOM 877 C C . LYS A 1 112 ? 68.961 50.863 11.589 1.00 60.20 112 LYS A C 1
ATOM 878 O O . LYS A 1 112 ? 68.052 50.044 11.520 1.00 60.56 112 LYS A O 1
ATOM 884 N N . ASP A 1 113 ? 68.974 51.855 12.473 1.00 60.48 113 ASP A N 1
ATOM 885 C CA . ASP A 1 113 ? 67.915 52.033 13.457 1.00 60.66 113 ASP A CA 1
ATOM 886 C C . ASP A 1 113 ? 66.948 53.172 13.121 1.00 60.63 113 ASP A C 1
ATOM 887 O O . ASP A 1 113 ? 65.973 53.393 13.845 1.00 60.80 113 ASP A O 1
ATOM 892 N N . GLU A 1 114 ? 67.219 53.883 12.025 1.00 60.43 114 GLU A N 1
ATOM 893 C CA . GLU A 1 114 ? 66.310 54.912 11.515 1.00 60.35 114 GLU A CA 1
ATOM 894 C C . GLU A 1 114 ? 65.055 54.282 10.924 1.00 59.97 114 GLU A C 1
ATOM 895 O O . GLU A 1 114 ? 65.133 53.264 10.226 1.00 59.78 114 GLU A O 1
ATOM 901 N N . THR A 1 115 ? 63.905 54.896 11.202 1.00 59.63 115 THR A N 1
ATOM 902 C CA . THR A 1 115 ? 62.628 54.449 10.643 1.00 59.23 115 THR A CA 1
ATOM 903 C C . THR A 1 115 ? 62.304 55.183 9.343 1.00 58.77 115 THR A C 1
ATOM 904 O O . THR A 1 115 ? 62.807 56.278 9.096 1.00 58.52 115 THR A O 1
ATOM 908 N N . PHE A 1 116 ? 61.465 54.560 8.522 1.00 58.23 116 PHE A N 1
ATOM 909 C CA . PHE A 1 116 ? 61.002 55.134 7.258 1.00 57.90 116 PHE A CA 1
ATOM 910 C C . PHE A 1 116 ? 59.619 54.564 6.947 1.00 57.85 116 PHE A C 1
ATOM 911 O O . PHE A 1 116 ? 59.308 53.441 7.348 1.00 58.02 116 PHE A O 1
ATOM 919 N N . ASP A 1 117 ? 58.787 55.329 6.248 1.00 57.85 117 ASP A N 1
ATOM 920 C CA . ASP A 1 117 ? 57.583 54.754 5.646 1.00 57.69 117 ASP A CA 1
ATOM 921 C C . ASP A 1 117 ? 57.836 54.499 4.163 1.00 57.59 117 ASP A C 1
ATOM 922 O O . ASP A 1 117 ? 58.895 54.864 3.644 1.00 57.42 117 ASP A O 1
ATOM 927 N N . PHE A 1 118 ? 56.888 53.868 3.478 1.00 57.32 118 PHE A N 1
ATOM 928 C CA . PHE A 1 118 ? 57.126 53.502 2.081 1.00 57.13 118 PHE A CA 1
ATOM 929 C C . PHE A 1 118 ? 56.810 54.598 1.068 1.00 57.08 118 PHE A C 1
ATOM 930 O O . PHE A 1 118 ? 57.103 54.445 -0.119 1.00 57.45 118 PHE A O 1
ATOM 938 N N . TYR A 1 119 ? 56.251 55.711 1.541 1.00 56.92 119 TYR A N 1
ATOM 939 C CA . TYR A 1 119 ? 56.240 56.943 0.754 1.00 56.80 119 TYR A CA 1
ATOM 940 C C . TYR A 1 119 ? 57.681 57.426 0.564 1.00 57.01 119 TYR A C 1
ATOM 941 O O . TYR A 1 119 ? 58.086 57.774 -0.549 1.00 57.17 119 TYR A O 1
ATOM 950 N N . GLU A 1 120 ? 58.449 57.428 1.653 1.00 56.75 120 GLU A N 1
ATOM 951 C CA . GLU A 1 120 ? 59.869 57.757 1.601 1.00 56.96 120 GLU A CA 1
ATOM 952 C C . GLU A 1 120 ? 60.635 56.798 0.680 1.00 56.74 120 GLU A C 1
ATOM 953 O O . GLU A 1 120 ? 61.450 57.237 -0.132 1.00 56.53 120 GLU A O 1
ATOM 959 N N . PHE A 1 121 ? 60.362 55.497 0.801 1.00 56.81 121 PHE A N 1
ATOM 960 C CA . PHE A 1 121 ? 61.030 54.485 -0.018 1.00 56.89 121 PHE A CA 1
ATOM 961 C C . PHE A 1 121 ? 60.760 54.701 -1.504 1.00 57.01 121 PHE A C 1
ATOM 962 O O . PHE A 1 121 ? 61.692 54.728 -2.309 1.00 57.43 121 PHE A O 1
ATOM 970 N N . ALA A 1 122 ? 59.486 54.845 -1.857 1.00 57.17 122 ALA A N 1
ATOM 971 C CA . ALA A 1 122 ? 59.074 55.119 -3.232 1.00 57.22 122 ALA A CA 1
ATOM 972 C C . ALA A 1 122 ? 59.668 56.424 -3.771 1.00 57.30 122 ALA A C 1
ATOM 973 O O . ALA A 1 122 ? 60.039 56.507 -4.948 1.00 57.42 122 ALA A O 1
ATOM 975 N N . SER A 1 123 ? 59.753 57.437 -2.911 1.00 57.16 123 SER A N 1
ATOM 976 C CA . SER A 1 123 ? 60.333 58.718 -3.295 1.00 57.48 123 SER A CA 1
ATOM 977 C C . SER A 1 123 ? 61.800 58.570 -3.691 1.00 57.22 123 SER A C 1
ATOM 978 O O . SER A 1 123 ? 62.213 59.050 -4.755 1.00 57.53 123 SER A O 1
ATOM 981 N N . LYS A 1 124 ? 62.573 57.896 -2.837 1.00 56.81 124 LYS A N 1
ATOM 982 C CA . LYS A 1 124 ? 63.996 57.642 -3.074 1.00 56.52 124 LYS A CA 1
ATOM 983 C C . LYS A 1 124 ? 64.261 56.926 -4.404 1.00 56.43 124 LYS A C 1
ATOM 984 O O . LYS A 1 124 ? 65.224 57.241 -5.099 1.00 56.17 124 LYS A O 1
ATOM 990 N N . ASN A 1 125 ? 63.405 55.970 -4.752 1.00 56.36 125 ASN A N 1
ATOM 991 C CA . ASN A 1 125 ? 63.520 55.253 -6.020 1.00 56.51 125 ASN A CA 1
ATOM 992 C C . ASN A 1 125 ? 63.092 56.087 -7.224 1.00 56.56 125 ASN A C 1
ATOM 993 O O . ASN A 1 125 ? 63.654 55.957 -8.315 1.00 56.44 125 ASN A O 1
ATOM 998 N N . ARG A 1 126 ? 62.079 56.927 -7.026 1.00 56.43 126 ARG A N 1
ATOM 999 C CA . ARG A 1 126 ? 61.587 57.776 -8.095 1.00 56.33 126 ARG A CA 1
ATOM 1000 C C . ARG A 1 126 ? 62.647 58.787 -8.528 1.00 56.32 126 ARG A C 1
ATOM 1001 O O . ARG A 1 126 ? 62.829 59.002 -9.729 1.00 56.15 126 ARG A O 1
ATOM 1009 N N . VAL A 1 127 ? 63.352 59.395 -7.571 1.00 56.49 127 VAL A N 1
ATOM 1010 C CA . VAL A 1 127 ? 64.417 60.333 -7.950 1.00 56.69 127 VAL A CA 1
ATOM 1011 C C . VAL A 1 127 ? 65.589 59.627 -8.636 1.00 56.71 127 VAL A C 1
ATOM 1012 O O . VAL A 1 127 ? 66.145 60.165 -9.592 1.00 56.63 127 VAL A O 1
ATOM 1016 N N . ALA A 1 128 ? 65.949 58.432 -8.157 1.00 56.81 128 ALA A N 1
ATOM 1017 C CA . ALA A 1 128 ? 66.952 57.603 -8.831 1.00 56.98 128 ALA A CA 1
ATOM 1018 C C . ALA A 1 128 ? 66.521 57.326 -10.274 1.00 57.33 128 ALA A C 1
ATOM 1019 O O . ALA A 1 128 ? 67.288 57.539 -11.212 1.00 56.99 128 ALA A O 1
ATOM 1021 N N . HIS A 1 129 ? 65.278 56.880 -10.440 1.00 58.03 129 HIS A N 1
ATOM 1022 C CA . HIS A 1 129 ? 64.716 56.617 -11.762 1.00 58.85 129 HIS A CA 1
ATOM 1023 C C . HIS A 1 129 ? 64.733 57.851 -12.677 1.00 58.65 129 HIS A C 1
ATOM 1024 O O . HIS A 1 129 ? 65.024 57.733 -13.866 1.00 58.39 129 HIS A O 1
ATOM 1031 N N . SER A 1 130 ? 64.438 59.025 -12.113 1.00 58.70 130 SER A N 1
ATOM 1032 C CA . SER A 1 130 ? 64.414 60.285 -12.870 1.00 58.81 130 SER A CA 1
ATOM 1033 C C . SER A 1 130 ? 65.787 60.709 -13.416 1.00 58.84 130 SER A C 1
ATOM 1034 O O . SER A 1 130 ? 65.870 61.529 -14.342 1.00 58.78 130 SER A O 1
ATOM 1037 N N . THR A 1 131 ? 66.855 60.167 -12.830 1.00 58.80 131 THR A N 1
ATOM 1038 C CA . THR A 1 131 ? 68.222 60.439 -13.296 1.00 59.07 131 THR A CA 1
ATOM 1039 C C . THR A 1 131 ? 68.782 59.296 -14.145 1.00 59.09 131 THR A C 1
ATOM 1040 O O . THR A 1 131 ? 69.934 59.345 -14.578 1.00 58.93 131 THR A O 1
ATOM 1044 N N . ARG A 1 132 ? 67.950 58.279 -14.379 1.00 59.46 132 ARG A N 1
ATOM 1045 C CA . ARG A 1 132 ? 68.336 57.038 -15.071 1.00 59.97 132 ARG A CA 1
ATOM 1046 C C . ARG A 1 132 ? 69.490 56.344 -14.339 1.00 59.74 132 ARG A C 1
ATOM 1047 O O . ARG A 1 132 ? 70.450 55.875 -14.954 1.00 59.66 132 ARG A O 1
ATOM 1055 N N . LYS A 1 133 ? 69.384 56.284 -13.016 1.00 59.46 133 LYS A N 1
ATOM 1056 C CA . LYS A 1 133 ? 70.408 55.651 -12.193 1.00 59.06 133 LYS A CA 1
ATOM 1057 C C . LYS A 1 133 ? 69.839 54.466 -11.420 1.00 59.04 133 LYS A C 1
ATOM 1058 O O . LYS A 1 133 ? 68.759 53.967 -11.737 1.00 58.80 133 LYS A O 1
ATOM 1064 N N . LYS A 1 134 ? 70.572 54.020 -10.405 1.00 59.07 134 LYS A N 1
ATOM 1065 C CA . LYS A 1 134 ? 70.142 52.894 -9.586 1.00 59.05 134 LYS A CA 1
ATOM 1066 C C . LYS A 1 134 ? 70.217 53.231 -8.101 1.00 58.55 134 LYS A C 1
ATOM 1067 O O . LYS A 1 134 ? 71.301 53.278 -7.519 1.00 58.79 134 LYS A O 1
ATOM 1073 N N . MET A 1 135 ? 69.058 53.465 -7.493 1.00 57.85 135 MET A N 1
ATOM 1074 C CA . MET A 1 135 ? 68.991 53.794 -6.074 1.00 57.27 135 MET A CA 1
ATOM 1075 C C . MET A 1 135 ? 69.922 52.903 -5.259 1.00 57.36 135 MET A C 1
ATOM 1076 O O . MET A 1 135 ? 69.827 51.677 -5.313 1.00 57.26 135 MET A O 1
ATOM 1081 N N . LEU A 1 136 ? 70.821 53.527 -4.505 1.00 57.24 136 LEU A N 1
ATOM 1082 C CA . LEU A 1 136 ? 71.774 52.791 -3.683 1.00 57.06 136 LEU A CA 1
ATOM 1083 C C . LEU A 1 136 ? 71.571 53.084 -2.200 1.00 57.32 136 LEU A C 1
ATOM 1084 O O . LEU A 1 136 ? 71.890 54.173 -1.723 1.00 57.41 136 LEU A O 1
ATOM 1089 N N . MET A 1 137 ? 71.039 52.104 -1.477 1.00 57.35 137 MET A N 1
ATOM 1090 C CA . MET A 1 137 ? 70.801 52.251 -0.046 1.00 57.50 137 MET A CA 1
ATOM 1091 C C . MET A 1 137 ? 71.930 51.620 0.762 1.00 57.97 137 MET A C 1
ATOM 1092 O O . MET A 1 137 ? 72.223 50.434 0.616 1.00 58.39 137 MET A O 1
ATOM 1097 N N . GLY A 1 138 ? 72.561 52.421 1.615 1.00 58.30 138 GLY A N 1
ATOM 1098 C CA . GLY A 1 138 ? 73.660 51.946 2.434 1.00 58.79 138 GLY A CA 1
ATOM 1099 C C . GLY A 1 138 ? 73.352 51.995 3.918 1.00 59.25 138 GLY A C 1
ATOM 1100 O O . GLY A 1 138 ? 73.536 53.025 4.566 1.00 59.27 138 GLY A O 1
ATOM 1101 N N . ILE A 1 139 ? 72.883 50.874 4.457 1.00 59.68 139 ILE A N 1
ATOM 1102 C CA . ILE A 1 139 ? 72.563 50.784 5.877 1.00 60.38 139 ILE A CA 1
ATOM 1103 C C . ILE A 1 139 ? 73.832 50.804 6.721 1.00 60.91 139 ILE A C 1
ATOM 1104 O O . ILE A 1 139 ? 74.762 50.035 6.478 1.00 61.06 139 ILE A O 1
ATOM 1109 N N . VAL A 1 140 ? 73.866 51.689 7.712 1.00 61.59 140 VAL A N 1
ATOM 1110 C CA . VAL A 1 140 ? 75.037 51.820 8.585 1.00 62.18 140 VAL A CA 1
ATOM 1111 C C . VAL A 1 140 ? 74.766 51.383 10.031 1.00 62.86 140 VAL A C 1
ATOM 1112 O O . VAL A 1 140 ? 73.749 51.754 10.620 1.00 62.83 140 VAL A O 1
ATOM 1116 N N . SER A 1 141 ? 75.693 50.596 10.584 1.00 63.79 141 SER A N 1
ATOM 1117 C CA . SER A 1 141 ? 75.667 50.165 11.988 1.00 64.62 141 SER A CA 1
ATOM 1118 C C . SER A 1 141 ? 77.143 49.798 12.198 1.00 65.20 141 SER A C 1
ATOM 1119 O O . SER A 1 141 ? 78.019 50.330 11.510 1.00 65.42 141 SER A O 1
ATOM 1122 N N . ASP A 1 142 ? 77.419 48.903 13.149 1.00 65.89 142 ASP A N 1
ATOM 1123 C CA . ASP A 1 142 ? 78.743 48.283 13.266 1.00 66.58 142 ASP A CA 1
ATOM 1124 C C . ASP A 1 142 ? 79.384 47.898 11.936 1.00 66.82 142 ASP A C 1
ATOM 1125 O O . ASP A 1 142 ? 80.597 48.030 11.749 1.00 66.81 142 ASP A O 1
ATOM 1130 N N . LYS A 1 143 ? 78.538 47.417 11.027 1.00 67.07 143 LYS A N 1
ATOM 1131 C CA . LYS A 1 143 ? 78.910 47.034 9.674 1.00 67.32 143 LYS A CA 1
ATOM 1132 C C . LYS A 1 143 ? 78.151 47.959 8.727 1.00 67.33 143 LYS A C 1
ATOM 1133 O O . LYS A 1 143 ? 77.273 48.710 9.161 1.00 67.59 143 LYS A O 1
ATOM 1139 N N . ILE A 1 144 ? 78.491 47.925 7.441 1.00 67.18 144 ILE A N 1
ATOM 1140 C CA . ILE A 1 144 ? 77.735 48.667 6.433 1.00 66.89 144 ILE A CA 1
ATOM 1141 C C . ILE A 1 144 ? 77.379 4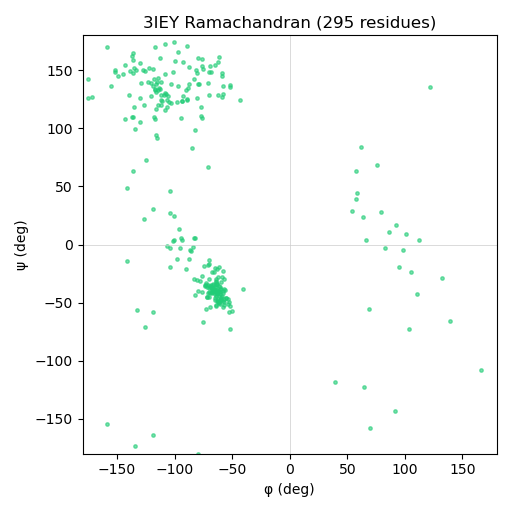7.746 5.268 1.00 66.64 144 ILE A C 1
ATOM 1142 O O . ILE A 1 144 ? 78.255 47.091 4.697 1.00 66.69 144 ILE A O 1
ATOM 1147 N N . GLU A 1 145 ? 76.087 47.688 4.943 1.00 66.28 145 GLU A N 1
ATOM 1148 C CA . GLU A 1 145 ? 75.591 46.892 3.821 1.00 65.89 145 GLU A CA 1
ATOM 1149 C C . GLU A 1 145 ? 74.950 47.779 2.758 1.00 65.38 145 GLU A C 1
ATOM 1150 O O . GLU A 1 145 ? 74.149 48.659 3.077 1.00 65.40 145 GLU A O 1
ATOM 1156 N N . PHE A 1 146 ? 75.310 47.535 1.498 1.00 64.73 146 PHE A N 1
ATOM 1157 C CA . PHE A 1 146 ? 74.812 48.324 0.371 1.00 64.11 146 PHE A CA 1
ATOM 1158 C C . PHE A 1 146 ? 73.785 47.557 -0.459 1.00 63.80 146 PHE A C 1
ATOM 1159 O O . PHE A 1 146 ? 74.091 46.503 -1.021 1.00 63.86 146 PHE A O 1
ATOM 1167 N N . ILE A 1 147 ? 72.568 48.096 -0.520 1.00 63.29 147 ILE A N 1
ATOM 1168 C CA . ILE A 1 147 ? 71.452 47.474 -1.237 1.00 62.83 147 ILE A CA 1
ATOM 1169 C C . ILE A 1 147 ? 71.058 48.288 -2.464 1.00 62.27 147 ILE A C 1
ATOM 1170 O O . ILE A 1 147 ? 70.682 49.453 -2.353 1.00 62.05 147 ILE A O 1
ATOM 1175 N N . GLU A 1 148 ? 71.147 47.658 -3.628 1.00 61.86 148 GLU A N 1
ATOM 1176 C CA . GLU A 1 148 ? 70.744 48.265 -4.884 1.00 61.93 148 GLU A CA 1
ATOM 1177 C C . GLU A 1 148 ? 69.300 47.881 -5.194 1.00 61.80 148 GLU A C 1
ATOM 1178 O O . GLU A 1 148 ? 68.963 46.698 -5.263 1.00 61.68 148 GLU A O 1
ATOM 1184 N N . VAL A 1 149 ? 68.452 48.887 -5.379 1.00 61.77 149 VAL A N 1
ATOM 1185 C CA . VAL A 1 149 ? 67.043 48.656 -5.676 1.00 61.92 149 VAL A CA 1
ATOM 1186 C C . VAL A 1 149 ? 66.722 48.985 -7.130 1.00 62.22 149 VAL A C 1
ATOM 1187 O O . VAL A 1 149 ? 67.060 50.061 -7.622 1.00 62.31 149 VAL A O 1
ATOM 1191 N N . SER A 1 150 ? 66.069 48.050 -7.812 1.00 62.52 150 SER A N 1
ATOM 1192 C CA . SER A 1 150 ? 65.698 48.239 -9.209 1.00 63.15 150 SER A CA 1
ATOM 1193 C C . SER A 1 150 ? 64.182 48.262 -9.378 1.00 63.47 150 SER A C 1
ATOM 1194 O O . SER A 1 150 ? 63.468 47.469 -8.763 1.00 63.37 150 SER A O 1
ATOM 1197 N N . TRP A 1 151 ? 63.698 49.175 -10.213 1.00 64.13 151 TRP A N 1
ATOM 1198 C CA . TRP A 1 151 ? 62.267 49.304 -10.460 1.00 65.02 151 TRP A CA 1
ATOM 1199 C C . TRP A 1 151 ? 61.791 48.290 -11.496 1.00 65.55 151 TRP A C 1
ATOM 1200 O O . TRP A 1 151 ? 61.931 48.505 -12.700 1.00 65.46 151 TRP A O 1
ATOM 1211 N N . LYS A 1 152 ? 61.227 47.185 -11.019 1.00 66.23 152 LYS A N 1
ATOM 1212 C CA . LYS A 1 152 ? 60.725 46.139 -11.902 1.00 67.27 152 LYS A CA 1
ATOM 1213 C C . LYS A 1 152 ? 59.409 46.534 -12.519 1.00 67.72 152 LYS A C 1
ATOM 1214 O O . LYS A 1 152 ? 58.663 47.333 -11.953 1.00 67.20 152 LYS A O 1
ATOM 1220 N N . LYS A 1 153 ? 59.117 45.977 -13.690 1.00 68.77 153 LYS A N 1
ATOM 1221 C CA . LYS A 1 153 ? 57.872 46.285 -14.398 1.00 69.96 153 LYS A CA 1
ATOM 1222 C C . LYS A 1 153 ? 57.070 45.134 -15.026 1.00 70.66 153 LYS A C 1
ATOM 1223 O O . LYS A 1 153 ? 56.967 45.048 -16.255 1.00 70.99 153 LYS A O 1
ATOM 1229 N N . PRO A 1 154 ? 56.559 44.203 -14.207 1.00 71.17 154 PRO A N 1
ATOM 1230 C CA . PRO A 1 154 ? 57.101 43.415 -13.105 1.00 71.53 154 PRO A CA 1
ATOM 1231 C C . PRO A 1 154 ? 57.159 41.940 -13.578 1.00 71.78 154 PRO A C 1
ATOM 1232 O O . PRO A 1 154 ? 56.347 41.530 -14.449 1.00 72.02 154 PRO A O 1
ATOM 1236 N N . MET B 2 1 ? 42.478 27.970 4.423 1.00 60.50 1 MET B N 1
ATOM 1237 C CA . MET B 2 1 ? 41.268 27.109 4.241 1.00 60.86 1 MET B CA 1
ATOM 1238 C C . MET B 2 1 ? 41.531 25.912 3.338 1.00 59.74 1 MET B C 1
ATOM 1239 O O . MET B 2 1 ? 42.441 25.934 2.518 1.00 59.61 1 MET B O 1
ATOM 1244 N N . ASN B 2 2 ? 40.723 24.870 3.496 1.00 59.34 2 ASN B N 1
ATOM 1245 C CA . ASN B 2 2 ? 40.919 23.624 2.756 1.00 58.91 2 ASN B CA 1
ATOM 1246 C C . ASN B 2 2 ? 39.742 23.292 1.846 1.00 58.98 2 ASN B C 1
ATOM 1247 O O . ASN B 2 2 ? 38.657 22.941 2.313 1.00 59.09 2 ASN B O 1
ATOM 1252 N N . LEU B 2 3 ? 39.969 23.404 0.543 1.00 58.88 3 LEU B N 1
ATOM 1253 C CA . LEU B 2 3 ? 38.913 23.218 -0.440 1.00 58.90 3 LEU B CA 1
ATOM 1254 C C . LEU B 2 3 ? 39.129 21.955 -1.264 1.00 58.94 3 LEU B C 1
ATOM 1255 O O . LEU B 2 3 ? 40.208 21.741 -1.821 1.00 58.77 3 LEU B O 1
ATOM 1260 N N . ARG B 2 4 ? 38.094 21.123 -1.338 1.00 59.10 4 ARG B N 1
ATOM 1261 C CA . ARG B 2 4 ? 38.113 19.954 -2.207 1.00 59.35 4 ARG B CA 1
ATOM 1262 C C . ARG B 2 4 ? 37.675 20.353 -3.614 1.00 59.68 4 ARG B C 1
ATOM 1263 O O . ARG B 2 4 ? 36.511 20.200 -3.989 1.00 59.78 4 ARG B O 1
ATOM 1271 N N . ILE B 2 5 ? 38.630 20.872 -4.379 1.00 59.90 5 ILE B N 1
ATOM 1272 C CA . ILE B 2 5 ? 38.394 21.399 -5.719 1.00 60.42 5 ILE B CA 1
ATOM 1273 C C . ILE B 2 5 ? 39.657 21.198 -6.576 1.00 60.74 5 ILE B C 1
ATOM 1274 O O . ILE B 2 5 ? 40.772 21.254 -6.046 1.00 60.89 5 ILE B O 1
ATOM 1279 N N . PRO B 2 6 ? 39.496 20.921 -7.888 1.00 60.91 6 PRO B N 1
ATOM 1280 C CA . PRO B 2 6 ? 40.659 20.916 -8.781 1.00 60.97 6 PRO B CA 1
ATOM 1281 C C . PRO B 2 6 ? 41.486 22.200 -8.674 1.00 61.04 6 PRO B C 1
ATOM 1282 O O . PRO B 2 6 ? 40.927 23.300 -8.611 1.00 60.90 6 PRO B O 1
ATOM 1286 N N . TRP B 2 7 ? 42.808 22.037 -8.661 1.00 61.19 7 TRP B N 1
ATOM 1287 C CA . TRP B 2 7 ? 43.764 23.128 -8.470 1.00 61.15 7 TRP B CA 1
ATOM 1288 C C . TRP B 2 7 ? 43.716 24.189 -9.557 1.00 61.57 7 TRP B C 1
ATOM 1289 O O . TRP B 2 7 ? 43.838 25.385 -9.271 1.00 61.49 7 TRP B O 1
ATOM 1300 N N . LYS B 2 8 ? 43.551 23.741 -10.800 1.00 62.01 8 LYS B N 1
ATOM 1301 C CA . LYS B 2 8 ? 43.426 24.627 -11.962 1.00 62.45 8 LYS B CA 1
ATOM 1302 C C . LYS B 2 8 ? 42.242 25.582 -11.833 1.00 62.45 8 LYS B C 1
ATOM 1303 O O . LYS B 2 8 ? 42.270 26.689 -12.371 1.00 62.83 8 LYS B O 1
ATOM 1309 N N . GLU B 2 9 ? 41.218 25.158 -11.098 1.00 62.41 9 GLU B N 1
ATOM 1310 C CA . GLU B 2 9 ? 39.999 25.948 -10.939 1.00 62.57 9 GLU B CA 1
ATOM 1311 C C . GLU B 2 9 ? 40.091 27.005 -9.828 1.00 61.98 9 GLU B C 1
ATOM 1312 O O . GLU B 2 9 ? 39.151 27.775 -9.616 1.00 62.26 9 GLU B O 1
ATOM 1318 N N . VAL B 2 10 ? 41.222 27.047 -9.128 1.00 61.24 10 VAL B N 1
ATOM 1319 C CA . VAL B 2 10 ? 41.498 28.144 -8.193 1.00 60.36 10 VAL B CA 1
ATOM 1320 C C . VAL B 2 10 ? 42.765 28.919 -8.601 1.00 60.20 10 VAL B C 1
ATOM 1321 O O . VAL B 2 10 ? 43.470 29.479 -7.756 1.00 59.71 10 VAL B O 1
ATOM 1325 N N . TYR B 2 11 ? 43.016 28.946 -9.915 1.00 60.12 11 TYR B N 1
ATOM 1326 C CA . TYR B 2 11 ? 44.125 29.690 -10.548 1.00 59.91 11 TYR B CA 1
ATOM 1327 C C . TYR B 2 11 ? 45.507 29.190 -10.118 1.00 59.51 11 TYR B C 1
ATOM 1328 O O . TYR B 2 11 ? 46.498 29.925 -10.205 1.00 59.29 11 TYR B O 1
ATOM 1337 N N . TYR B 2 12 ? 45.557 27.931 -9.675 1.00 58.97 12 TYR B N 1
ATOM 1338 C CA . TYR B 2 12 ? 46.750 27.326 -9.063 1.00 58.42 12 TYR B CA 1
ATOM 1339 C C . TYR B 2 12 ? 47.300 28.133 -7.880 1.00 57.85 12 TYR B C 1
ATOM 1340 O O . TYR B 2 12 ? 48.497 28.098 -7.604 1.00 57.81 12 TYR B O 1
ATOM 1349 N N . LEU B 2 13 ? 46.422 28.858 -7.192 1.00 57.26 13 LEU B N 1
ATOM 1350 C CA . LEU B 2 13 ? 46.776 29.518 -5.940 1.00 56.76 13 LEU B CA 1
ATOM 1351 C C . LEU B 2 13 ? 46.834 28.494 -4.818 1.00 56.70 13 LEU B C 1
ATOM 1352 O O . LEU B 2 13 ? 46.259 27.415 -4.930 1.00 56.70 13 LEU B O 1
ATOM 1357 N N . GLY B 2 14 ? 47.525 28.834 -3.735 1.00 56.58 14 GLY B N 1
ATOM 1358 C CA . GLY B 2 14 ? 47.634 27.938 -2.586 1.00 56.36 14 GLY B CA 1
ATOM 1359 C C . GLY B 2 14 ? 48.479 26.710 -2.874 1.00 56.45 14 GLY B C 1
ATOM 1360 O O . GLY B 2 14 ? 49.300 26.710 -3.793 1.00 56.55 14 GLY B O 1
ATOM 1361 N N . TYR B 2 15 ? 48.267 25.658 -2.087 1.00 56.22 15 TYR B N 1
ATOM 1362 C CA . TYR B 2 15 ? 49.068 24.442 -2.169 1.00 56.12 15 TYR B CA 1
ATOM 1363 C C . TYR B 2 15 ? 48.190 23.244 -2.485 1.00 55.80 15 TYR B C 1
ATOM 1364 O O . TYR B 2 15 ? 47.178 23.017 -1.828 1.00 55.68 15 TYR B O 1
ATOM 1373 N N . ASN B 2 16 ? 48.570 22.495 -3.511 1.00 55.59 16 ASN B N 1
ATOM 1374 C CA . ASN B 2 16 ? 47.899 21.242 -3.823 1.00 55.45 16 ASN B CA 1
ATOM 1375 C C . ASN B 2 16 ? 48.355 20.154 -2.851 1.00 55.41 16 ASN B C 1
ATOM 1376 O O . ASN B 2 16 ? 49.507 19.716 -2.888 1.00 55.14 16 ASN B O 1
ATOM 1381 N N . MET B 2 17 ? 47.446 19.728 -1.977 1.00 55.38 17 MET B N 1
ATOM 1382 C CA . MET B 2 17 ? 47.789 18.750 -0.947 1.00 55.64 17 MET B CA 1
ATOM 1383 C C . MET B 2 17 ? 47.484 17.320 -1.390 1.00 55.54 17 MET B C 1
ATOM 1384 O O . MET B 2 17 ? 47.649 16.378 -0.614 1.00 55.74 17 MET B O 1
ATOM 1389 N N . GLY B 2 18 ? 47.051 17.164 -2.639 1.00 55.41 18 GLY B N 1
ATOM 1390 C CA . GLY B 2 18 ? 46.685 15.853 -3.170 1.00 55.61 18 GLY B CA 1
ATOM 1391 C C . GLY B 2 18 ? 45.181 15.687 -3.234 1.00 55.54 18 GLY B C 1
ATOM 1392 O O . GLY B 2 18 ? 44.593 15.729 -4.317 1.00 55.70 18 GLY B O 1
ATOM 1393 N N . ASN B 2 19 ? 44.559 15.515 -2.069 1.00 55.41 19 ASN B N 1
ATOM 1394 C CA . ASN B 2 19 ? 43.100 15.380 -1.973 1.00 55.30 19 ASN B CA 1
ATOM 1395 C C . ASN B 2 19 ? 42.326 16.707 -1.845 1.00 54.75 19 ASN B C 1
ATOM 1396 O O . ASN B 2 19 ? 41.104 16.741 -2.007 1.00 54.61 19 ASN B O 1
ATOM 1401 N N . TYR B 2 20 ? 43.045 17.796 -1.582 1.00 53.83 20 TYR B N 1
ATOM 1402 C CA . TYR B 2 20 ? 42.428 19.114 -1.407 1.00 53.16 20 TYR B CA 1
ATOM 1403 C C . TYR B 2 20 ? 43.452 20.221 -1.641 1.00 53.20 20 TYR B C 1
ATOM 1404 O O . TYR B 2 20 ? 44.656 19.957 -1.734 1.00 53.11 20 TYR B O 1
ATOM 1413 N N . ILE B 2 21 ? 42.965 21.457 -1.719 1.00 53.21 21 ILE B N 1
ATOM 1414 C CA . ILE B 2 21 ? 43.824 22.624 -1.851 1.00 53.47 21 ILE B CA 1
ATOM 1415 C C . ILE B 2 21 ? 43.817 23.430 -0.557 1.00 53.69 21 ILE B C 1
ATOM 1416 O O . ILE B 2 21 ? 42.751 23.763 -0.032 1.00 53.81 21 ILE B O 1
ATOM 1421 N N . LYS B 2 22 ? 45.013 23.727 -0.049 1.00 53.78 22 LYS B N 1
ATOM 1422 C CA . LYS B 2 22 ? 45.183 24.625 1.087 1.00 53.97 22 LYS B CA 1
ATOM 1423 C C . LYS B 2 22 ? 45.455 26.041 0.588 1.00 53.87 22 LYS B C 1
ATOM 1424 O O . LYS B 2 22 ? 46.532 26.327 0.056 1.00 53.49 22 LYS B O 1
ATOM 1430 N N . ILE B 2 23 ? 44.468 26.919 0.772 1.00 53.60 23 ILE B N 1
ATOM 1431 C CA . ILE B 2 23 ? 44.507 28.269 0.207 1.00 53.70 23 ILE B CA 1
ATOM 1432 C C . ILE B 2 23 ? 44.210 29.339 1.270 1.00 53.56 23 ILE B C 1
ATOM 1433 O O . ILE B 2 23 ? 43.342 29.156 2.121 1.00 53.80 23 ILE B O 1
ATOM 1438 N N . SER B 2 24 ? 44.961 30.436 1.226 1.00 53.58 24 SER B N 1
ATOM 1439 C CA . SER B 2 24 ? 44.801 31.536 2.166 1.00 53.53 24 SER B CA 1
ATOM 1440 C C . SER B 2 24 ? 43.616 32.429 1.787 1.00 53.49 24 SER B C 1
ATOM 1441 O O . SER B 2 24 ? 43.169 32.428 0.635 1.00 53.13 24 SER B O 1
ATOM 1444 N N . GLU B 2 25 ? 43.129 33.199 2.762 1.00 53.20 25 GLU B N 1
ATOM 1445 C CA . GLU B 2 25 ? 41.989 34.097 2.572 1.00 53.40 25 GLU B CA 1
ATOM 1446 C C . GLU B 2 25 ? 42.172 35.189 1.498 1.00 53.57 25 GLU B C 1
ATOM 1447 O O . GLU B 2 25 ? 41.258 35.397 0.689 1.00 53.64 25 GLU B O 1
ATOM 1453 N N . PRO B 2 26 ? 43.327 35.902 1.490 1.00 53.65 26 PRO B N 1
ATOM 1454 C CA . PRO B 2 26 ? 43.521 36.891 0.419 1.00 53.70 26 PRO B CA 1
ATOM 1455 C C . PRO B 2 26 ? 43.582 36.297 -0.995 1.00 53.67 26 PRO B C 1
ATOM 1456 O O . PRO B 2 26 ? 43.128 36.936 -1.936 1.00 53.79 26 PRO B O 1
ATOM 1460 N N . GLU B 2 27 ? 44.135 35.096 -1.137 1.00 53.93 27 GLU B N 1
ATOM 1461 C CA . GLU B 2 27 ? 44.097 34.364 -2.406 1.00 53.97 27 GLU B CA 1
ATOM 1462 C C . GLU B 2 27 ? 42.670 33.939 -2.756 1.00 54.35 27 GLU B C 1
ATOM 1463 O O . GLU B 2 27 ? 42.259 34.043 -3.909 1.00 54.61 27 GLU B O 1
ATOM 1469 N N . LEU B 2 28 ? 41.920 33.467 -1.758 1.00 54.56 28 LEU B N 1
ATOM 1470 C CA . LEU B 2 28 ? 40.543 33.007 -1.960 1.00 54.75 28 LEU B CA 1
ATOM 1471 C C . LEU B 2 28 ? 39.611 34.155 -2.351 1.00 54.61 28 LEU B C 1
ATOM 1472 O O . LEU B 2 28 ? 38.667 33.953 -3.124 1.00 54.69 28 LEU B O 1
ATOM 1477 N N . LEU B 2 29 ? 39.872 35.349 -1.815 1.00 54.20 29 LEU B N 1
ATOM 1478 C CA . LEU B 2 29 ? 39.090 36.534 -2.155 1.00 53.92 29 LEU B CA 1
ATOM 1479 C C . LEU B 2 29 ? 39.163 36.774 -3.661 1.00 53.76 29 LEU B C 1
ATOM 1480 O O . LEU B 2 29 ? 38.160 37.092 -4.294 1.00 53.07 29 LEU B O 1
ATOM 1485 N N . PHE B 2 30 ? 40.357 36.611 -4.224 1.00 54.13 30 PHE B N 1
ATOM 1486 C CA . PHE B 2 30 ? 40.551 36.775 -5.660 1.00 54.48 30 PHE B CA 1
ATOM 1487 C C . PHE B 2 30 ? 39.731 35.771 -6.469 1.00 54.77 30 PHE B C 1
ATOM 1488 O O . PHE B 2 30 ? 39.043 36.160 -7.412 1.00 54.94 30 PHE B O 1
ATOM 1496 N N . VAL B 2 31 ? 39.818 34.488 -6.111 1.00 55.42 31 VAL B N 1
ATOM 1497 C CA . VAL B 2 31 ? 39.050 33.458 -6.822 1.00 56.05 31 VAL B CA 1
ATOM 1498 C C . VAL B 2 31 ? 37.532 33.646 -6.672 1.00 56.22 31 VAL B C 1
ATOM 1499 O O . VAL B 2 31 ? 36.807 33.495 -7.649 1.00 56.51 31 VAL B O 1
ATOM 1503 N N . LEU B 2 32 ? 37.062 34.016 -5.482 1.00 56.66 32 LEU B N 1
ATOM 1504 C CA . LEU B 2 32 ? 35.627 34.291 -5.278 1.00 57.27 32 LEU B CA 1
ATOM 1505 C C . LEU B 2 32 ? 35.100 35.470 -6.100 1.00 57.18 32 LEU B C 1
ATOM 1506 O O . LEU B 2 32 ? 33.945 35.461 -6.524 1.00 57.19 32 LEU B O 1
ATOM 1511 N N . ARG B 2 33 ? 35.942 36.480 -6.312 1.00 57.30 33 ARG B N 1
ATOM 1512 C CA . ARG B 2 33 ? 35.537 37.684 -7.039 1.00 57.62 33 ARG B CA 1
ATOM 1513 C C . ARG B 2 33 ? 35.572 37.493 -8.548 1.00 57.78 33 ARG B C 1
ATOM 1514 O O . ARG B 2 33 ? 34.784 38.092 -9.269 1.00 57.89 33 ARG B O 1
ATOM 1522 N N . ASN B 2 34 ? 36.472 36.639 -9.016 1.00 58.38 34 ASN B N 1
ATOM 1523 C CA . ASN B 2 34 ? 36.644 36.417 -10.447 1.00 58.93 34 ASN B CA 1
ATOM 1524 C C . ASN B 2 34 ? 36.047 35.122 -10.978 1.00 58.97 34 ASN B C 1
ATOM 1525 O O . ASN B 2 34 ? 35.829 34.995 -12.184 1.00 58.93 34 ASN B O 1
ATOM 1530 N N . LYS B 2 35 ? 35.802 34.167 -10.078 1.00 59.10 35 LYS B N 1
ATOM 1531 C CA . LYS B 2 35 ? 35.042 32.953 -10.394 1.00 59.24 35 LYS B CA 1
ATOM 1532 C C . LYS B 2 35 ? 33.857 32.802 -9.437 1.00 59.21 35 LYS B C 1
ATOM 1533 O O . LYS B 2 35 ? 33.886 31.945 -8.553 1.00 59.16 35 LYS B O 1
ATOM 1539 N N . PRO B 2 36 ? 32.809 33.631 -9.603 1.00 59.22 36 PRO B N 1
ATOM 1540 C CA . PRO B 2 36 ? 31.707 33.630 -8.637 1.00 59.45 36 PRO B CA 1
ATOM 1541 C C . PRO B 2 36 ? 30.950 32.304 -8.525 1.00 59.68 36 PRO B C 1
ATOM 1542 O O . PRO B 2 36 ? 30.265 32.091 -7.529 1.00 59.51 36 PRO B O 1
ATOM 1546 N N . GLN B 2 37 ? 31.068 31.438 -9.535 1.00 60.28 37 GLN B N 1
ATOM 1547 C CA . GLN B 2 37 ? 30.473 30.092 -9.509 1.00 60.86 37 GLN B CA 1
ATOM 1548 C C . GLN B 2 37 ? 30.951 29.282 -8.306 1.00 61.51 37 GLN B C 1
ATOM 1549 O O . GLN B 2 37 ? 30.229 28.416 -7.810 1.00 61.38 37 GLN B O 1
ATOM 1555 N N . ILE B 2 38 ? 32.176 29.563 -7.858 1.00 62.20 38 ILE B N 1
ATOM 1556 C CA . ILE B 2 38 ? 32.791 28.866 -6.727 1.00 63.10 38 ILE B CA 1
ATOM 1557 C C . ILE B 2 38 ? 32.035 29.094 -5.418 1.00 63.48 38 ILE B C 1
ATOM 1558 O O . ILE B 2 38 ? 32.007 28.211 -4.561 1.00 63.69 38 ILE B O 1
ATOM 1563 N N . LYS B 2 39 ? 31.423 30.267 -5.274 1.00 64.01 39 LYS B N 1
ATOM 1564 C CA . LYS B 2 39 ? 30.675 30.608 -4.066 1.00 64.66 39 LYS B CA 1
ATOM 1565 C C . LYS B 2 39 ? 29.647 29.537 -3.717 1.00 65.53 39 LYS B C 1
ATOM 1566 O O . LYS B 2 39 ? 29.695 28.962 -2.630 1.00 65.60 39 LYS B O 1
ATOM 1572 N N . ASP B 2 40 ? 28.737 29.258 -4.650 1.00 66.39 40 ASP B N 1
ATOM 1573 C CA . ASP B 2 40 ? 27.692 28.260 -4.441 1.00 67.28 40 ASP B CA 1
ATOM 1574 C C . ASP B 2 40 ? 28.226 26.828 -4.498 1.00 67.72 40 ASP B C 1
ATOM 1575 O O . ASP B 2 40 ? 27.742 25.958 -3.776 1.00 67.78 40 ASP B O 1
ATOM 1580 N N . ARG B 2 41 ? 29.221 26.597 -5.353 1.00 68.23 41 ARG B N 1
ATOM 1581 C CA . ARG B 2 41 ? 29.834 25.277 -5.514 1.00 68.86 41 ARG B CA 1
ATOM 1582 C C . ARG B 2 41 ? 30.491 24.798 -4.217 1.00 68.92 41 ARG B C 1
ATOM 1583 O O . ARG B 2 41 ? 30.267 23.663 -3.780 1.00 68.86 41 ARG B O 1
ATOM 1591 N N . LEU B 2 42 ? 31.286 25.673 -3.604 1.00 69.13 42 LEU B N 1
ATOM 1592 C CA . LEU B 2 42 ? 32.045 25.334 -2.398 1.00 69.43 42 LEU B CA 1
ATOM 1593 C C . LEU B 2 42 ? 31.478 25.961 -1.123 1.00 69.62 42 LEU B C 1
ATOM 1594 O O . LEU B 2 42 ? 32.005 25.740 -0.029 1.00 69.63 42 LEU B O 1
ATOM 1599 N N . LYS B 2 43 ? 30.403 26.732 -1.283 1.00 69.87 43 LYS B N 1
ATOM 1600 C CA . LYS B 2 43 ? 29.673 27.364 -0.177 1.00 70.18 43 LYS B CA 1
ATOM 1601 C C . LYS B 2 43 ? 30.562 28.275 0.678 1.00 69.98 43 LYS B C 1
ATOM 1602 O O . LYS B 2 43 ? 30.782 28.018 1.868 1.00 70.08 43 LYS B O 1
ATOM 1608 N N . LEU B 2 44 ? 31.078 29.331 0.044 1.00 69.62 44 LEU B N 1
ATOM 1609 C CA . LEU B 2 44 ? 31.903 30.342 0.718 1.00 69.09 44 LEU B CA 1
ATOM 1610 C C . LEU B 2 44 ? 31.354 31.751 0.508 1.00 68.67 44 LEU B C 1
ATOM 1611 O O . LEU B 2 44 ? 30.770 32.051 -0.535 1.00 68.69 44 LEU B O 1
ATOM 1616 N N . ASP B 2 45 ? 31.574 32.609 1.502 1.00 68.03 45 ASP B N 1
ATOM 1617 C CA . ASP B 2 45 ? 31.049 33.973 1.519 1.00 67.30 45 ASP B CA 1
ATOM 1618 C C . ASP B 2 45 ? 32.192 34.987 1.432 1.00 66.50 45 ASP B C 1
ATOM 1619 O O . ASP B 2 45 ? 33.199 34.856 2.131 1.00 66.44 45 ASP B O 1
ATOM 1624 N N . GLU B 2 46 ? 32.026 35.994 0.574 1.00 65.40 46 GLU B N 1
ATOM 1625 C CA . GLU B 2 46 ? 33.050 37.014 0.336 1.00 64.50 46 GLU B CA 1
ATOM 1626 C C . GLU B 2 46 ? 33.401 37.809 1.600 1.00 63.40 46 GLU B C 1
ATOM 1627 O O . GLU B 2 46 ? 34.576 37.973 1.926 1.00 62.90 46 GLU B O 1
ATOM 1633 N N . LYS B 2 47 ? 32.374 38.270 2.311 1.00 62.14 47 LYS B N 1
ATOM 1634 C CA . LYS B 2 47 ? 32.541 39.116 3.495 1.00 61.11 47 LYS B CA 1
ATOM 1635 C C . LYS B 2 47 ? 33.160 38.359 4.669 1.00 59.97 47 LYS B C 1
ATOM 1636 O O . LYS B 2 47 ? 33.924 38.924 5.454 1.00 59.51 47 LYS B O 1
ATOM 1642 N N . THR B 2 48 ? 32.814 37.079 4.778 1.00 58.86 48 THR B N 1
ATOM 1643 C CA . THR B 2 48 ? 33.301 36.212 5.845 1.00 57.77 48 THR B CA 1
ATOM 1644 C C . THR B 2 48 ? 34.801 35.974 5.699 1.00 56.98 48 THR B C 1
ATOM 1645 O O . THR B 2 48 ? 35.547 35.980 6.684 1.00 56.76 48 THR B O 1
ATOM 1649 N N . ILE B 2 49 ? 35.227 35.775 4.457 1.00 55.91 49 ILE B N 1
ATOM 1650 C CA . ILE B 2 49 ? 36.612 35.490 4.145 1.00 55.33 49 ILE B CA 1
ATOM 1651 C C . ILE B 2 49 ? 37.498 36.726 4.351 1.00 55.03 49 ILE B C 1
ATOM 1652 O O . ILE B 2 49 ? 38.643 36.601 4.793 1.00 54.63 49 ILE B O 1
ATOM 1657 N N . ILE B 2 50 ? 36.948 37.907 4.071 1.00 54.56 50 ILE B N 1
ATOM 1658 C CA . ILE B 2 50 ? 37.618 39.164 4.388 1.00 54.58 50 ILE B CA 1
ATOM 1659 C C . ILE B 2 50 ? 37.806 39.290 5.905 1.00 54.63 50 ILE B C 1
ATOM 1660 O O . ILE B 2 50 ? 38.898 39.617 6.379 1.00 54.67 50 ILE B O 1
ATOM 1665 N N . LYS B 2 51 ? 36.747 39.005 6.655 1.00 54.76 51 LYS B N 1
ATOM 1666 C CA . LYS B 2 51 ? 36.780 39.088 8.115 1.00 55.16 51 LYS B CA 1
ATOM 1667 C C . LYS B 2 51 ? 37.861 38.189 8.719 1.00 55.22 51 LYS B C 1
ATOM 1668 O O . LYS B 2 51 ? 38.638 38.635 9.562 1.00 55.15 51 LYS B O 1
ATOM 1674 N N . GLU B 2 52 ? 37.908 36.933 8.277 1.00 55.56 52 GLU B N 1
ATOM 1675 C CA . GLU B 2 52 ? 38.907 35.981 8.761 1.00 55.99 52 GLU B CA 1
ATOM 1676 C C . GLU B 2 52 ? 40.309 36.386 8.321 1.00 56.11 52 GLU B C 1
ATOM 1677 O O . GLU B 2 52 ? 41.277 36.229 9.076 1.00 55.99 52 GLU B O 1
ATOM 1683 N N . GLY B 2 53 ? 40.398 36.914 7.102 1.00 56.14 53 GLY B N 1
ATOM 1684 C CA . GLY B 2 53 ? 41.654 37.351 6.522 1.00 56.60 53 GLY B CA 1
ATOM 1685 C C . GLY B 2 53 ? 42.315 38.522 7.227 1.00 57.00 53 GLY B C 1
ATOM 1686 O O . GLY B 2 53 ? 43.512 38.476 7.501 1.00 56.92 53 GLY B O 1
ATOM 1687 N N . VAL B 2 54 ? 41.548 39.571 7.522 1.00 57.57 54 VAL B N 1
ATOM 1688 C CA . VAL B 2 54 ? 42.118 40.780 8.145 1.00 58.40 54 VAL B CA 1
ATOM 1689 C C . VAL B 2 54 ? 42.541 40.590 9.607 1.00 58.98 54 VAL B C 1
ATOM 1690 O O . VAL B 2 54 ? 43.310 41.393 10.139 1.00 59.56 54 VAL B O 1
ATOM 1694 N N . LYS B 2 55 ? 42.043 39.543 10.259 1.00 59.60 55 LYS B N 1
ATOM 1695 C CA . LYS B 2 55 ? 42.526 39.230 11.602 1.00 60.14 55 LYS B CA 1
ATOM 1696 C C . LYS B 2 55 ? 43.721 38.273 11.563 1.00 60.12 55 LYS B C 1
ATOM 1697 O O . LYS B 2 55 ? 44.511 38.213 12.507 1.00 60.07 55 LYS B O 1
ATOM 1703 N N . LYS B 2 56 ? 43.859 37.555 10.454 1.00 60.32 56 LYS B N 1
ATOM 1704 C CA . LYS B 2 56 ? 44.987 36.653 10.253 1.00 60.74 56 LYS B CA 1
ATOM 1705 C C . LYS B 2 56 ? 46.237 37.395 9.767 1.00 60.89 56 LYS B C 1
ATOM 1706 O O . LYS B 2 56 ? 47.334 37.142 10.265 1.00 61.04 56 LYS B O 1
ATOM 1712 N N . TYR B 2 57 ? 46.059 38.315 8.816 1.00 61.02 57 TYR B N 1
ATOM 1713 C CA . TYR B 2 57 ? 47.168 39.037 8.169 1.00 61.27 57 TYR B CA 1
ATOM 1714 C C . TYR B 2 57 ? 46.940 40.539 8.240 1.00 61.72 57 TYR B C 1
ATOM 1715 O O . TYR B 2 57 ? 45.798 40.984 8.212 1.00 61.83 57 TYR B O 1
ATOM 1724 N N . LYS B 2 58 ? 48.000 41.344 8.285 1.00 62.54 58 LYS B N 1
ATOM 1725 C CA . LYS B 2 58 ? 47.754 42.763 8.596 1.00 63.23 58 LYS B CA 1
ATOM 1726 C C . LYS B 2 58 ? 47.675 43.974 7.619 1.00 62.65 58 LYS B C 1
ATOM 1727 O O . LYS B 2 58 ? 47.503 45.077 8.120 1.00 63.35 58 LYS B O 1
ATOM 1733 N N . ASN B 2 59 ? 47.753 43.886 6.284 1.00 62.30 59 ASN B N 1
ATOM 1734 C CA . ASN B 2 59 ? 48.704 43.123 5.426 1.00 61.23 59 ASN B CA 1
ATOM 1735 C C . ASN B 2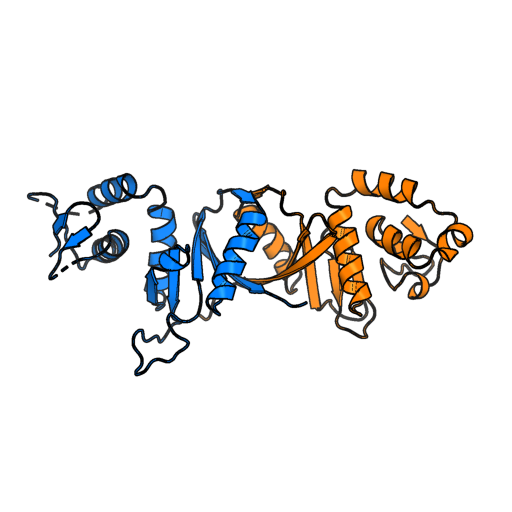 59 ? 47.888 42.360 4.372 1.00 60.06 59 ASN B C 1
ATOM 1736 O O . ASN B 2 59 ? 48.312 42.184 3.226 1.00 60.28 59 ASN B O 1
ATOM 1741 N N . PHE B 2 60 ? 46.660 42.030 4.770 1.00 58.64 60 PHE B N 1
ATOM 1742 C CA . PHE B 2 60 ? 45.689 41.258 3.984 1.00 56.98 60 PHE B CA 1
ATOM 1743 C C . PHE B 2 60 ? 45.358 41.870 2.621 1.00 56.16 60 PHE B C 1
ATOM 1744 O O . PHE B 2 60 ? 45.422 41.176 1.603 1.00 55.89 60 PHE B O 1
ATOM 1752 N N . TRP B 2 61 ? 44.993 43.154 2.605 1.00 55.23 61 TRP B N 1
ATOM 1753 C CA . TRP B 2 61 ? 44.603 43.823 1.362 1.00 54.70 61 TRP B CA 1
ATOM 1754 C C . TRP B 2 61 ? 45.779 43.906 0.394 1.00 54.74 61 TRP B C 1
ATOM 1755 O O . TRP B 2 61 ? 45.606 43.753 -0.819 1.00 55.03 61 TRP B O 1
ATOM 1766 N N . GLU B 2 62 ? 46.969 44.114 0.944 1.00 54.61 62 GLU B N 1
ATOM 1767 C CA . GLU B 2 62 ? 48.193 44.208 0.146 1.00 54.89 62 GLU B CA 1
ATOM 1768 C C . GLU B 2 62 ? 48.580 42.872 -0.487 1.00 54.82 62 GLU B C 1
ATOM 1769 O O . GLU B 2 62 ? 49.054 42.843 -1.626 1.00 55.32 62 GLU B O 1
ATOM 1775 N N . ILE B 2 63 ? 48.374 41.776 0.243 1.00 54.68 63 ILE B N 1
ATOM 1776 C CA . ILE B 2 63 ? 48.537 40.425 -0.317 1.00 54.47 63 ILE B CA 1
ATOM 1777 C C . ILE B 2 63 ? 47.505 40.199 -1.418 1.00 54.32 63 ILE B C 1
ATOM 1778 O O . ILE B 2 63 ? 47.864 39.796 -2.524 1.00 54.58 63 ILE B O 1
ATOM 1783 N N . TYR B 2 64 ? 46.233 40.455 -1.105 1.00 53.84 64 TYR B N 1
ATOM 1784 C CA . TYR B 2 64 ? 45.157 40.349 -2.085 1.00 53.71 64 TYR B CA 1
ATOM 1785 C C . TYR B 2 64 ? 45.493 41.111 -3.368 1.00 53.74 64 TYR B C 1
ATOM 1786 O O . TYR B 2 64 ? 45.513 40.524 -4.449 1.00 53.60 64 TYR B O 1
ATOM 1795 N N . TYR B 2 65 ? 45.764 42.412 -3.237 1.00 53.65 65 TYR B N 1
ATOM 1796 C CA . TYR B 2 65 ? 46.040 43.265 -4.397 1.00 53.69 65 TYR B CA 1
ATOM 1797 C C . TYR B 2 65 ? 47.263 42.826 -5.192 1.00 53.35 65 TYR B C 1
ATOM 1798 O O . TYR B 2 65 ? 47.259 42.912 -6.418 1.00 52.90 65 TYR B O 1
ATOM 1807 N N . THR B 2 66 ? 48.300 42.344 -4.498 1.00 53.52 66 THR B N 1
ATOM 1808 C CA . THR B 2 66 ? 49.516 41.866 -5.175 1.00 53.10 66 THR B CA 1
ATOM 1809 C C . THR B 2 66 ? 49.267 40.537 -5.897 1.00 53.14 66 THR B C 1
ATOM 1810 O O . THR B 2 66 ? 49.679 40.375 -7.050 1.00 53.34 66 THR B O 1
ATOM 1814 N N . VAL B 2 67 ? 48.587 39.597 -5.230 1.00 52.81 67 VAL B N 1
ATOM 1815 C CA . VAL B 2 67 ? 48.142 38.349 -5.870 1.00 52.59 67 VAL B CA 1
ATOM 1816 C C . VAL B 2 67 ? 47.334 38.662 -7.135 1.00 52.50 67 VAL B C 1
ATOM 1817 O O . VAL B 2 67 ? 47.575 38.086 -8.199 1.00 52.07 67 VAL B O 1
ATOM 1821 N N . LYS B 2 68 ? 46.396 39.603 -7.004 1.00 52.48 68 LYS B N 1
ATOM 1822 C CA . LYS B 2 68 ? 45.484 39.976 -8.075 1.00 52.43 68 LYS B CA 1
ATOM 1823 C C . LYS B 2 68 ? 46.241 40.568 -9.267 1.00 52.58 68 LYS B C 1
ATOM 1824 O O . LYS B 2 68 ? 46.013 40.178 -10.416 1.00 52.31 68 LYS B O 1
ATOM 1830 N N . ASP B 2 69 ? 47.137 41.511 -8.982 1.00 52.68 69 ASP B N 1
ATOM 1831 C CA . ASP B 2 69 ? 47.968 42.141 -10.008 1.00 52.90 69 ASP B CA 1
ATOM 1832 C C . ASP B 2 69 ? 48.791 41.109 -10.790 1.00 53.07 69 ASP B C 1
ATOM 1833 O O . ASP B 2 69 ? 48.816 41.129 -12.027 1.00 53.32 69 ASP B O 1
ATOM 1838 N N . LEU B 2 70 ? 49.440 40.194 -10.074 1.00 52.88 70 LEU B N 1
ATOM 1839 C CA . LEU B 2 70 ? 50.309 39.214 -10.725 1.00 52.92 70 LEU B CA 1
ATOM 1840 C C . LEU B 2 70 ? 49.560 38.147 -11.537 1.00 53.07 70 LEU B C 1
ATOM 1841 O O . LEU B 2 70 ? 49.997 37.807 -12.639 1.00 53.22 70 LEU B O 1
ATOM 1846 N N . ILE B 2 71 ? 48.443 37.625 -11.022 1.00 53.24 71 ILE B N 1
ATOM 1847 C CA . ILE B 2 71 ? 47.631 36.694 -11.828 1.00 53.88 71 ILE B CA 1
ATOM 1848 C C . ILE B 2 71 ? 47.051 37.357 -13.080 1.00 53.94 71 ILE B C 1
ATOM 1849 O O . ILE B 2 71 ? 47.071 36.765 -14.159 1.00 54.28 71 ILE B O 1
ATOM 1854 N N . LEU B 2 72 ? 46.574 38.594 -12.945 1.00 53.84 72 LEU B N 1
ATOM 1855 C CA . LEU B 2 72 ? 45.985 39.311 -14.079 1.00 53.99 72 LEU B CA 1
ATOM 1856 C C . LEU B 2 72 ? 47.021 39.734 -15.139 1.00 54.30 72 LEU B C 1
ATOM 1857 O O . LEU B 2 72 ? 46.657 40.044 -16.270 1.00 54.00 72 LEU B O 1
ATOM 1862 N N . ARG B 2 73 ? 48.301 39.729 -14.761 1.00 54.74 73 ARG B N 1
ATOM 1863 C CA . ARG B 2 73 ? 49.409 39.951 -15.698 1.00 55.30 73 ARG B CA 1
ATOM 1864 C C . ARG B 2 73 ? 49.876 38.670 -16.387 1.00 55.39 73 ARG B C 1
ATOM 1865 O O . ARG B 2 73 ? 50.743 38.713 -17.255 1.00 55.52 73 ARG B O 1
ATOM 1873 N N . GLY B 2 74 ? 49.312 37.534 -15.986 1.00 55.83 74 GLY B N 1
ATOM 1874 C CA . GLY B 2 74 ? 49.583 36.257 -16.641 1.00 55.96 74 GLY B CA 1
ATOM 1875 C C . GLY B 2 74 ? 50.573 35.361 -15.926 1.00 56.17 74 GLY B C 1
ATOM 1876 O O . GLY B 2 74 ? 50.994 34.346 -16.472 1.00 56.34 74 GLY B O 1
ATOM 1877 N N . TYR B 2 75 ? 50.947 35.735 -14.706 1.00 56.52 75 TYR B N 1
ATOM 1878 C CA . TYR B 2 75 ? 51.837 34.917 -13.886 1.00 56.59 75 TYR B CA 1
ATOM 1879 C C . TYR B 2 75 ? 51.056 33.915 -13.038 1.00 56.88 75 TYR B C 1
ATOM 1880 O O . TYR B 2 75 ? 49.824 33.961 -12.976 1.00 56.88 75 TYR B O 1
ATOM 1889 N N . ARG B 2 76 ? 51.786 33.003 -12.400 1.00 57.16 76 ARG B N 1
ATOM 1890 C CA . ARG B 2 76 ? 51.218 32.090 -11.408 1.00 57.44 76 ARG B CA 1
ATOM 1891 C C . ARG B 2 76 ? 51.876 32.373 -10.059 1.00 57.25 76 ARG B C 1
ATOM 1892 O O . ARG B 2 76 ? 53.095 32.508 -9.981 1.00 57.43 76 ARG B O 1
ATOM 1900 N N . VAL B 2 77 ? 51.078 32.473 -9.000 1.00 57.20 77 VAL B N 1
ATOM 1901 C CA . VAL B 2 77 ? 51.614 32.803 -7.673 1.00 57.22 77 VAL B CA 1
ATOM 1902 C C . VAL B 2 77 ? 51.035 31.950 -6.553 1.00 57.54 77 VAL B C 1
ATOM 1903 O O . VAL B 2 77 ? 50.032 31.260 -6.734 1.00 57.60 77 VAL B O 1
ATOM 1907 N N . ARG B 2 78 ? 51.691 31.979 -5.397 1.00 57.88 78 ARG B N 1
ATOM 1908 C CA . ARG B 2 78 ? 51.057 31.526 -4.165 1.00 58.20 78 ARG B CA 1
ATOM 1909 C C . ARG B 2 78 ? 51.623 32.215 -2.939 1.00 58.27 78 ARG B C 1
ATOM 1910 O O . ARG B 2 78 ? 52.792 32.584 -2.897 1.00 58.46 78 ARG B O 1
ATOM 1918 N N . PHE B 2 79 ? 50.766 32.387 -1.945 1.00 58.49 79 PHE B N 1
ATOM 1919 C CA . PHE B 2 79 ? 51.153 32.999 -0.697 1.00 58.67 79 PHE B CA 1
ATOM 1920 C C . PHE B 2 79 ? 51.662 31.913 0.241 1.00 58.84 79 PHE B C 1
ATOM 1921 O O . PHE B 2 79 ? 50.962 30.923 0.500 1.00 58.85 79 PHE B O 1
ATOM 1929 N N . ASP B 2 80 ? 52.886 32.086 0.737 1.00 58.65 80 ASP B N 1
ATOM 1930 C CA . ASP B 2 80 ? 53.487 31.078 1.607 1.00 58.88 80 ASP B CA 1
ATOM 1931 C C . ASP B 2 80 ? 53.295 31.360 3.098 1.00 58.96 80 ASP B C 1
ATOM 1932 O O . ASP B 2 80 ? 53.828 30.644 3.945 1.00 59.24 80 ASP B O 1
ATOM 1937 N N . GLY B 2 81 ? 52.526 32.399 3.407 1.00 58.87 81 GLY B N 1
ATOM 1938 C CA . GLY B 2 81 ? 52.315 32.815 4.791 1.00 59.01 81 GLY B CA 1
ATOM 1939 C C . GLY B 2 81 ? 53.083 34.077 5.146 1.00 58.70 81 GLY B C 1
ATOM 1940 O O . GLY B 2 81 ? 52.718 34.793 6.078 1.00 58.85 81 GLY B O 1
ATOM 1941 N N . PHE B 2 82 ? 54.149 34.345 4.400 1.00 58.44 82 PHE B N 1
ATOM 1942 C CA . PHE B 2 82 ? 54.952 35.552 4.593 1.00 58.18 82 PHE B CA 1
ATOM 1943 C C . PHE B 2 82 ? 55.224 36.237 3.249 1.00 57.52 82 PHE B C 1
ATOM 1944 O O . PHE B 2 82 ? 54.890 37.407 3.065 1.00 57.70 82 PHE B O 1
ATOM 1952 N N . PHE B 2 83 ? 55.819 35.500 2.314 1.00 57.08 83 PHE B N 1
ATOM 1953 C CA . PHE B 2 83 ? 56.065 35.998 0.962 1.00 56.70 83 PHE B CA 1
ATOM 1954 C C . PHE B 2 83 ? 55.021 35.491 -0.021 1.00 56.68 83 PHE B C 1
ATOM 1955 O O . PHE B 2 83 ? 54.364 34.472 0.204 1.00 56.57 83 PHE B O 1
ATOM 1963 N N . ILE B 2 84 ? 54.885 36.211 -1.125 1.00 56.65 84 ILE B N 1
ATOM 1964 C CA . ILE B 2 84 ? 54.226 35.683 -2.308 1.00 56.34 84 ILE B CA 1
ATOM 1965 C C . ILE B 2 84 ? 55.323 35.099 -3.181 1.00 56.72 84 ILE B C 1
ATOM 1966 O O . ILE B 2 84 ? 56.294 35.781 -3.508 1.00 56.72 84 ILE B O 1
ATOM 1971 N N . GLU B 2 85 ? 55.191 33.815 -3.506 1.00 57.04 85 GLU B N 1
ATOM 1972 C CA . GLU B 2 85 ? 56.090 33.167 -4.435 1.00 57.50 85 GLU B CA 1
ATOM 1973 C C . GLU B 2 85 ? 55.631 33.520 -5.840 1.00 57.58 85 GLU B C 1
ATOM 1974 O O . GLU B 2 85 ? 54.464 33.322 -6.185 1.00 57.94 85 GLU B O 1
ATOM 1980 N N . LEU B 2 86 ? 56.541 34.054 -6.645 1.00 57.36 86 LEU B N 1
ATOM 1981 C CA . LEU B 2 86 ? 56.221 34.430 -8.013 1.00 57.46 86 LEU B CA 1
ATOM 1982 C C . LEU B 2 86 ? 56.934 33.524 -9.018 1.00 57.69 86 LEU B C 1
ATOM 1983 O O . LEU B 2 86 ? 58.160 33.392 -8.995 1.00 57.57 86 LEU B O 1
ATOM 1988 N N . TYR B 2 87 ? 56.152 32.905 -9.899 1.00 58.10 87 TYR B N 1
ATOM 1989 C CA . TYR B 2 87 ? 56.682 31.991 -10.916 1.00 58.78 87 TYR B CA 1
ATOM 1990 C C . TYR B 2 87 ? 56.614 32.624 -12.306 1.00 59.47 87 TYR B C 1
ATOM 1991 O O . TYR B 2 87 ? 55.702 33.394 -12.593 1.00 59.64 87 TYR B O 1
ATOM 2000 N N . GLU B 2 88 ? 57.580 32.303 -13.164 1.00 60.72 88 GLU B N 1
ATOM 2001 C CA . GLU B 2 88 ? 57.597 32.836 -14.535 1.00 61.85 88 GLU B CA 1
ATOM 2002 C C . GLU B 2 88 ? 56.369 32.391 -15.344 1.00 62.26 88 GLU B C 1
ATOM 2003 O O . GLU B 2 88 ? 55.737 31.379 -15.019 1.00 62.25 88 GLU B O 1
ATOM 2009 N N . LYS B 2 89 ? 56.032 33.162 -16.377 1.00 62.77 89 LYS B N 1
ATOM 2010 C CA . LYS B 2 89 ? 54.835 32.920 -17.185 1.00 63.15 89 LYS B CA 1
ATOM 2011 C C . LYS B 2 89 ? 54.831 31.526 -17.800 1.00 63.55 89 LYS B C 1
ATOM 2012 O O . LYS B 2 89 ? 55.816 31.107 -18.408 1.00 63.68 89 LYS B O 1
ATOM 2018 N N . GLY B 2 90 ? 53.724 30.814 -17.623 1.00 63.96 90 GLY B N 1
ATOM 2019 C CA . GLY B 2 90 ? 53.563 29.486 -18.198 1.00 64.71 90 GLY B CA 1
ATOM 2020 C C . GLY B 2 90 ? 53.556 28.359 -17.184 1.00 65.13 90 GLY B C 1
ATOM 2021 O O . GLY B 2 90 ? 52.741 27.438 -17.279 1.00 65.38 90 GLY B O 1
ATOM 2022 N N . ILE B 2 91 ? 54.451 28.435 -16.203 1.00 65.48 91 ILE B N 1
ATOM 2023 C CA . ILE B 2 91 ? 54.667 27.320 -15.279 1.00 65.84 91 ILE B CA 1
ATOM 2024 C C . ILE B 2 91 ? 53.746 27.320 -14.054 1.00 65.75 91 ILE B C 1
ATOM 2025 O O . ILE B 2 91 ? 53.287 28.371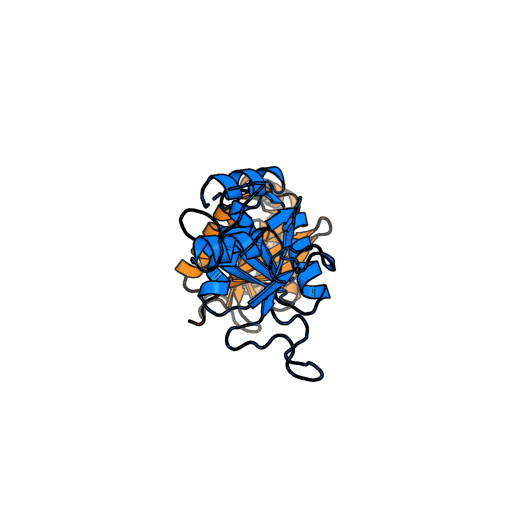 -13.608 1.00 65.99 91 ILE B O 1
ATOM 2030 N N . ILE B 2 92 ? 53.496 26.125 -13.525 1.00 65.61 92 ILE B N 1
ATOM 2031 C CA . ILE B 2 92 ? 52.620 25.913 -12.372 1.00 65.51 92 ILE B CA 1
ATOM 2032 C C . ILE B 2 92 ? 53.429 25.807 -11.062 1.00 65.37 92 ILE B C 1
ATOM 2033 O O . ILE B 2 92 ? 54.467 25.149 -11.033 1.00 65.22 92 ILE B O 1
ATOM 2038 N N . PRO B 2 93 ? 52.956 26.469 -9.980 1.00 65.24 93 PRO B N 1
ATOM 2039 C CA . PRO B 2 93 ? 53.685 26.536 -8.707 1.00 65.19 93 PRO B CA 1
ATOM 2040 C C . PRO B 2 93 ? 54.135 25.179 -8.159 1.00 65.16 93 PRO B C 1
ATOM 2041 O O . PRO B 2 93 ? 53.367 24.218 -8.173 1.00 65.13 93 PRO B O 1
ATOM 2045 N N . GLY B 2 94 ? 55.379 25.114 -7.690 1.00 65.05 94 GLY B N 1
ATOM 2046 C CA . GLY B 2 94 ? 55.927 23.891 -7.111 1.00 64.89 94 GLY B CA 1
ATOM 2047 C C . GLY B 2 94 ? 56.709 23.017 -8.076 1.00 64.84 94 GLY B C 1
ATOM 2048 O O . GLY B 2 94 ? 57.498 22.172 -7.650 1.00 64.66 94 GLY B O 1
ATOM 2049 N N . THR B 2 95 ? 56.484 23.219 -9.374 1.00 64.79 95 THR B N 1
ATOM 2050 C CA . THR B 2 95 ? 57.179 22.470 -10.426 1.00 64.82 95 THR B CA 1
ATOM 2051 C C . THR B 2 95 ? 58.691 22.681 -10.351 1.00 64.60 95 THR B C 1
ATOM 2052 O O . THR B 2 95 ? 59.465 21.724 -10.404 1.00 64.72 95 THR B O 1
ATOM 2056 N N . ILE B 2 96 ? 59.089 23.942 -10.224 1.00 64.25 96 ILE B N 1
ATOM 2057 C CA . ILE B 2 96 ? 60.479 24.331 -10.008 1.00 63.97 96 ILE B CA 1
ATOM 2058 C C . ILE B 2 96 ? 60.526 25.384 -8.896 1.00 63.61 96 ILE B C 1
ATOM 2059 O O . ILE B 2 96 ? 59.505 25.665 -8.256 1.00 63.35 96 ILE B O 1
ATOM 2064 N N . GLU B 2 97 ? 61.706 25.955 -8.664 1.00 63.20 97 GLU B N 1
ATOM 2065 C CA . GLU B 2 97 ? 61.842 27.078 -7.740 1.00 63.10 97 GLU B CA 1
ATOM 2066 C C . GLU B 2 97 ? 61.154 28.306 -8.327 1.00 62.45 97 GLU B C 1
ATOM 2067 O O . GLU B 2 97 ? 61.105 28.474 -9.548 1.00 62.59 97 GLU B O 1
ATOM 2073 N N . GLN B 2 98 ? 60.621 29.157 -7.455 1.00 61.73 98 GLN B N 1
ATOM 2074 C CA . GLN B 2 98 ? 60.037 30.428 -7.874 1.00 61.05 98 GLN B CA 1
ATOM 2075 C C . GLN B 2 98 ? 61.116 31.394 -8.369 1.00 60.68 98 GLN B C 1
ATOM 2076 O O . GLN B 2 98 ? 62.275 31.294 -7.969 1.00 60.61 98 GLN B O 1
ATOM 2082 N N . ASP B 2 99 ? 60.730 32.312 -9.251 1.00 60.17 99 ASP B N 1
ATOM 2083 C CA . ASP B 2 99 ? 61.640 33.354 -9.719 1.00 59.86 99 ASP B CA 1
ATOM 2084 C C . ASP B 2 99 ? 61.903 34.387 -8.625 1.00 59.15 99 ASP B C 1
ATOM 2085 O O . ASP B 2 99 ? 63.046 34.777 -8.398 1.00 59.06 99 ASP B O 1
ATOM 2090 N N . TYR B 2 100 ? 60.842 34.818 -7.949 1.00 58.24 100 TYR B N 1
ATOM 2091 C CA . TYR B 2 100 ? 60.952 35.832 -6.906 1.00 57.71 100 TYR B CA 1
ATOM 2092 C C . TYR B 2 100 ? 60.148 35.478 -5.664 1.00 57.07 100 TYR B C 1
ATOM 2093 O O . TYR B 2 100 ? 59.142 34.778 -5.744 1.00 56.78 100 TYR B O 1
ATOM 2102 N N . LEU B 2 101 ? 60.614 35.965 -4.518 1.00 56.64 101 LEU B N 1
ATOM 2103 C CA . LEU B 2 101 ? 59.780 36.092 -3.326 1.00 56.19 101 LEU B CA 1
ATOM 2104 C C . LEU B 2 101 ? 59.441 37.565 -3.172 1.00 56.29 101 LEU B C 1
ATOM 2105 O O . LEU B 2 101 ? 60.334 38.416 -3.100 1.00 56.13 101 LEU B O 1
ATOM 2110 N N . VAL B 2 102 ? 58.146 37.862 -3.142 1.00 56.40 102 VAL B N 1
ATOM 2111 C CA . VAL B 2 102 ? 57.683 39.235 -3.044 1.00 56.38 102 VAL B CA 1
ATOM 2112 C C . VAL B 2 102 ? 56.945 39.514 -1.732 1.00 56.50 102 VAL B C 1
ATOM 2113 O O . VAL B 2 102 ? 56.090 38.734 -1.295 1.00 55.94 102 VAL B O 1
ATOM 2117 N N . TYR B 2 103 ? 57.329 40.625 -1.106 1.00 56.71 103 TYR B N 1
ATOM 2118 C CA . TYR B 2 103 ? 56.748 41.074 0.145 1.00 57.16 103 TYR B CA 1
ATOM 2119 C C . TYR B 2 103 ? 55.876 42.302 -0.100 1.00 57.27 103 TYR B C 1
ATOM 2120 O O . TYR B 2 103 ? 56.380 43.346 -0.528 1.00 57.53 103 TYR B O 1
ATOM 2129 N N . PRO B 2 104 ? 54.556 42.179 0.139 1.00 57.43 104 PRO B N 1
ATOM 2130 C CA . PRO B 2 104 ? 53.649 43.297 -0.112 1.00 57.34 104 PRO B CA 1
ATOM 2131 C C . PRO B 2 104 ? 53.459 44.228 1.091 1.00 57.38 104 PRO B C 1
ATOM 2132 O O . PRO B 2 104 ? 53.226 43.760 2.209 1.00 57.31 104 PRO B O 1
ATOM 2136 N N . VAL B 2 105 ? 53.555 45.537 0.840 1.00 57.31 105 VAL B N 1
ATOM 2137 C CA . VAL B 2 105 ? 53.353 46.570 1.865 1.00 57.44 105 VAL B CA 1
ATOM 2138 C C . VAL B 2 105 ? 52.501 47.728 1.356 1.00 57.51 105 VAL B C 1
ATOM 2139 O O . VAL B 2 105 ? 52.390 47.951 0.151 1.00 57.65 105 VAL B O 1
ATOM 2143 N N . SER B 2 106 ? 51.912 48.469 2.287 1.00 57.77 106 SER B N 1
ATOM 2144 C CA . SER B 2 106 ? 51.230 49.718 1.963 1.00 58.14 106 SER B CA 1
ATOM 2145 C C . SER B 2 106 ? 52.178 50.889 2.226 1.00 58.19 106 SER B C 1
ATOM 2146 O O . SER B 2 106 ? 53.203 50.718 2.883 1.00 58.32 106 SER B O 1
ATOM 2149 N N . GLY B 2 107 ? 51.832 52.068 1.721 1.00 58.51 107 GLY B N 1
ATOM 2150 C CA . GLY B 2 107 ? 52.639 53.276 1.917 1.00 59.11 107 GLY B CA 1
ATOM 2151 C C . GLY B 2 107 ? 52.813 53.705 3.366 1.00 59.55 107 GLY B C 1
ATOM 2152 O O . GLY B 2 107 ? 53.878 54.199 3.753 1.00 59.48 107 GLY B O 1
ATOM 2153 N N . GLU B 2 108 ? 51.767 53.506 4.165 1.00 59.86 108 GLU B N 1
ATOM 2154 C CA . GLU B 2 108 ? 51.714 54.000 5.542 1.00 60.60 108 GLU B CA 1
ATOM 2155 C C . GLU B 2 108 ? 52.573 53.207 6.527 1.00 60.86 108 GLU B C 1
ATOM 2156 O O . GLU B 2 108 ? 52.883 53.705 7.608 1.00 61.20 108 GLU B O 1
ATOM 2162 N N . ILE B 2 109 ? 52.947 51.981 6.159 1.00 61.25 109 ILE B N 1
ATOM 2163 C CA . ILE B 2 109 ? 53.741 51.105 7.029 1.00 61.82 109 ILE B CA 1
ATOM 2164 C C . ILE B 2 109 ? 55.075 51.756 7.385 1.00 62.09 109 ILE B C 1
ATOM 2165 O O . ILE B 2 109 ? 55.813 52.187 6.498 1.00 62.03 109 ILE B O 1
ATOM 2170 N N . ARG B 2 110 ? 55.364 51.840 8.684 1.00 62.46 110 ARG B N 1
ATOM 2171 C CA . ARG B 2 110 ? 56.622 52.418 9.156 1.00 62.89 110 ARG B CA 1
ATOM 2172 C C . ARG B 2 110 ? 57.533 51.326 9.692 1.00 62.74 110 ARG B C 1
ATOM 2173 O O . ARG B 2 110 ? 57.119 50.485 10.500 1.00 62.89 110 ARG B O 1
ATOM 2181 N N . MET B 2 111 ? 58.777 51.351 9.227 1.00 62.45 111 MET B N 1
ATOM 2182 C CA . MET B 2 111 ? 59.723 50.270 9.460 1.00 62.03 111 MET B CA 1
ATOM 2183 C C . MET B 2 111 ? 61.119 50.832 9.669 1.00 61.76 111 MET B C 1
ATOM 2184 O O . MET B 2 111 ? 61.437 51.919 9.201 1.00 61.79 111 MET B O 1
ATOM 2189 N N . THR B 2 112 ? 61.942 50.078 10.384 1.00 61.51 112 THR B N 1
ATOM 2190 C CA . THR B 2 112 ? 63.360 50.365 10.529 1.00 61.19 112 THR B CA 1
ATOM 2191 C C . THR B 2 112 ? 64.097 49.843 9.287 1.00 60.83 112 THR B C 1
ATOM 2192 O O . THR B 2 112 ? 63.648 48.882 8.665 1.00 60.84 112 THR B O 1
ATOM 2196 N N . TRP B 2 113 ? 65.201 50.488 8.905 1.00 60.29 113 TRP B N 1
ATOM 2197 C CA . TRP B 2 113 ? 65.990 50.016 7.759 1.00 59.81 113 TRP B CA 1
ATOM 2198 C C . TRP B 2 113 ? 66.601 48.631 8.000 1.00 59.98 113 TRP B C 1
ATOM 2199 O O . TRP B 2 113 ? 66.687 47.816 7.082 1.00 59.94 113 TRP B O 1
ATOM 2210 N N . GLY B 2 114 ? 67.017 48.375 9.238 1.00 60.09 114 GLY B N 1
ATOM 2211 C CA . GLY B 2 114 ? 67.519 47.063 9.638 1.00 60.36 114 GLY B CA 1
ATOM 2212 C C . GLY B 2 114 ? 66.464 45.974 9.554 1.00 60.64 114 GLY B C 1
ATOM 2213 O O . GLY B 2 114 ? 66.784 44.821 9.270 1.00 60.60 114 GLY B O 1
ATOM 2214 N N . GLU B 2 115 ? 65.208 46.350 9.799 1.00 60.93 115 GLU B N 1
ATOM 2215 C CA . GLU B 2 115 ? 64.064 45.438 9.686 1.00 61.26 115 GLU B CA 1
ATOM 2216 C C . GLU B 2 115 ? 63.739 45.104 8.232 1.00 61.38 115 GLU B C 1
ATOM 2217 O O . GLU B 2 115 ? 63.348 43.981 7.928 1.00 61.43 115 GLU B O 1
ATOM 2223 N N . LEU B 2 116 ? 63.899 46.078 7.338 1.00 61.62 116 LEU B N 1
ATOM 2224 C CA . LEU B 2 116 ? 63.722 45.833 5.908 1.00 61.96 116 LEU B CA 1
ATOM 2225 C C . LEU B 2 116 ? 64.795 44.872 5.398 1.00 62.26 116 LEU B C 1
ATOM 2226 O O . LEU B 2 116 ? 64.519 43.990 4.581 1.00 62.17 116 LEU B O 1
ATOM 2231 N N . LEU B 2 117 ? 66.017 45.041 5.897 1.00 62.52 117 LEU B N 1
ATOM 2232 C CA . LEU B 2 117 ? 67.127 44.186 5.498 1.00 62.80 117 LEU B CA 1
ATOM 2233 C C . LEU B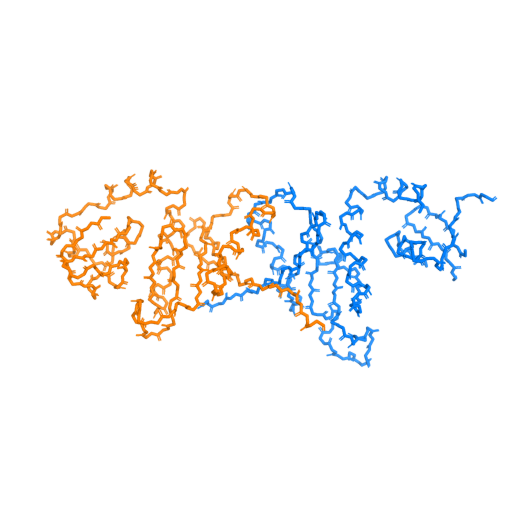 2 117 ? 66.925 42.747 5.988 1.00 62.78 117 LEU B C 1
ATOM 2234 O O . LEU B 2 117 ? 67.225 41.803 5.258 1.00 62.81 117 LEU B O 1
ATOM 2239 N N . ASP B 2 118 ? 66.401 42.591 7.207 1.00 62.85 118 ASP B N 1
ATOM 2240 C CA . ASP B 2 118 ? 66.029 41.280 7.752 1.00 63.05 118 ASP B CA 1
ATOM 2241 C C . ASP B 2 118 ? 65.063 40.525 6.835 1.00 62.89 118 ASP B C 1
ATOM 2242 O O . ASP B 2 118 ? 65.240 39.330 6.585 1.00 62.81 118 ASP B O 1
ATOM 2247 N N . ILE B 2 119 ? 64.043 41.233 6.350 1.00 62.61 119 ILE B N 1
ATOM 2248 C CA . ILE B 2 119 ? 63.061 40.678 5.418 1.00 62.38 119 ILE B CA 1
ATOM 2249 C C . ILE B 2 119 ? 63.739 40.232 4.128 1.00 62.48 119 ILE B C 1
ATOM 2250 O O . ILE B 2 119 ? 63.449 39.149 3.613 1.00 62.19 119 ILE B O 1
ATOM 2255 N N . TYR B 2 120 ? 64.640 41.072 3.620 1.00 62.61 120 TYR B N 1
ATOM 2256 C CA . TYR B 2 120 ? 65.396 40.764 2.406 1.00 62.76 120 TYR B CA 1
ATOM 2257 C C . TYR B 2 120 ? 66.353 39.589 2.636 1.00 62.74 120 TYR B C 1
ATOM 2258 O O . TYR B 2 120 ? 66.489 38.715 1.777 1.00 62.90 120 TYR B O 1
ATOM 2267 N N . ASN B 2 121 ? 66.993 39.563 3.803 1.00 62.62 121 ASN B N 1
ATOM 2268 C CA . ASN B 2 121 ? 67.893 38.473 4.165 1.00 62.66 121 ASN B CA 1
ATOM 2269 C C . ASN B 2 121 ? 67.173 37.132 4.282 1.00 62.67 121 ASN B C 1
ATOM 2270 O O . ASN B 2 121 ? 67.763 36.083 4.025 1.00 62.80 121 ASN B O 1
ATOM 2275 N N . LYS B 2 122 ? 65.895 37.190 4.655 1.00 62.61 122 LYS B N 1
ATOM 2276 C CA . LYS B 2 122 ? 65.029 36.017 4.748 1.00 62.66 122 LYS B CA 1
ATOM 2277 C C . LYS B 2 122 ? 64.814 35.368 3.374 1.00 62.45 122 LYS B C 1
ATOM 2278 O O . LYS B 2 122 ? 64.797 34.142 3.265 1.00 62.61 122 LYS B O 1
ATOM 2284 N N . ALA B 2 123 ? 64.654 36.189 2.335 1.00 62.17 123 ALA B N 1
ATOM 2285 C CA . ALA B 2 123 ? 64.560 35.691 0.958 1.00 61.90 123 ALA B CA 1
ATOM 2286 C C . ALA B 2 123 ? 65.900 35.149 0.451 1.00 61.82 123 ALA B C 1
ATOM 2287 O O . ALA B 2 123 ? 65.933 34.148 -0.270 1.00 61.93 123 ALA B O 1
ATOM 2289 N N . ILE B 2 124 ? 66.997 35.809 0.832 1.00 61.59 124 ILE B N 1
ATOM 2290 C CA . ILE B 2 124 ? 68.357 35.360 0.488 1.00 61.33 124 ILE B CA 1
ATOM 2291 C C . ILE B 2 124 ? 68.695 33.996 1.102 1.00 61.35 124 ILE B C 1
ATOM 2292 O O . ILE B 2 124 ? 69.311 33.155 0.447 1.00 61.07 124 ILE B O 1
ATOM 2297 N N . ALA B 2 125 ? 68.284 33.790 2.352 1.00 61.50 125 ALA B N 1
ATOM 2298 C CA . ALA B 2 125 ? 68.437 32.498 3.021 1.00 61.76 125 ALA B CA 1
ATOM 2299 C C . ALA B 2 125 ? 67.658 31.387 2.308 1.00 61.87 125 ALA B C 1
ATOM 2300 O O . ALA B 2 125 ? 68.048 30.220 2.369 1.00 61.91 125 ALA B O 1
ATOM 2302 N N . ARG B 2 126 ? 66.570 31.760 1.632 1.00 61.93 126 ARG B N 1
ATOM 2303 C CA . ARG B 2 126 ? 65.803 30.833 0.790 1.00 62.12 126 ARG B CA 1
ATOM 2304 C C . ARG B 2 126 ? 66.421 30.675 -0.605 1.00 61.98 126 ARG B C 1
ATOM 2305 O O . ARG B 2 126 ? 65.830 30.024 -1.474 1.00 61.91 126 ARG B O 1
ATOM 2313 N N . LYS B 2 127 ? 67.592 31.285 -0.811 1.00 61.83 127 LYS B N 1
ATOM 2314 C CA . LYS B 2 127 ? 68.330 31.242 -2.087 1.00 61.83 127 LYS B CA 1
ATOM 2315 C C . LYS B 2 127 ? 67.515 31.764 -3.279 1.00 61.61 127 LYS B C 1
ATOM 2316 O O . LYS B 2 127 ? 67.591 31.225 -4.384 1.00 61.69 127 LYS B O 1
ATOM 2322 N N . SER B 2 128 ? 66.750 32.825 -3.042 1.00 61.41 128 SER B N 1
ATOM 2323 C CA . SER B 2 128 ? 65.840 33.369 -4.047 1.00 61.11 128 SER B CA 1
ATOM 2324 C C . SER B 2 128 ? 66.001 34.882 -4.215 1.00 60.97 128 SER B C 1
ATOM 2325 O O . SER B 2 128 ? 66.463 35.573 -3.302 1.00 60.86 128 SER B O 1
ATOM 2328 N N . LYS B 2 129 ? 65.619 35.384 -5.390 1.00 60.79 129 LYS B N 1
ATOM 2329 C CA . LYS B 2 129 ? 65.542 36.823 -5.633 1.00 60.55 129 LYS B CA 1
ATOM 2330 C C . LYS B 2 129 ? 64.388 37.441 -4.848 1.00 60.24 129 LYS B C 1
ATOM 2331 O O . LYS B 2 129 ? 63.360 36.792 -4.613 1.00 60.40 129 LYS B O 1
ATOM 2337 N N . PHE B 2 130 ? 64.566 38.696 -4.449 1.00 59.51 130 PHE B N 1
ATOM 2338 C CA . PHE B 2 130 ? 63.577 39.395 -3.648 1.00 59.13 130 PHE B CA 1
ATOM 2339 C C . PHE B 2 130 ? 63.024 40.616 -4.368 1.00 59.22 130 PHE B C 1
ATOM 2340 O O . PHE B 2 130 ? 63.751 41.332 -5.061 1.00 58.97 130 PHE B O 1
ATOM 2348 N N . MET B 2 131 ? 61.731 40.843 -4.175 1.00 58.98 131 MET B N 1
ATOM 2349 C CA . MET B 2 131 ? 61.042 41.981 -4.748 1.00 59.51 131 MET B CA 1
ATOM 2350 C C . MET B 2 131 ? 60.079 42.547 -3.719 1.00 58.90 131 MET B C 1
ATOM 2351 O O . MET B 2 131 ? 59.292 41.810 -3.115 1.00 59.04 131 MET B O 1
ATOM 2356 N N . LEU B 2 132 ? 60.177 43.851 -3.498 1.00 58.40 132 LEU B N 1
ATOM 2357 C CA . LEU B 2 132 ? 59.228 44.566 -2.657 1.00 58.00 132 LEU B CA 1
ATOM 2358 C C . LEU B 2 132 ? 58.053 45.025 -3.511 1.00 57.75 132 LEU B C 1
ATOM 2359 O O . LEU B 2 132 ? 58.248 45.560 -4.603 1.00 58.04 132 LEU B O 1
ATOM 2364 N N . ALA B 2 133 ? 56.839 44.823 -3.008 1.00 57.57 133 ALA B N 1
ATOM 2365 C CA . ALA B 2 133 ? 55.629 45.293 -3.685 1.00 57.14 133 ALA B CA 1
ATOM 2366 C C . ALA B 2 133 ? 54.923 46.337 -2.830 1.00 57.05 133 ALA B C 1
ATOM 2367 O O . ALA B 2 133 ? 54.480 46.038 -1.720 1.00 56.92 133 ALA B O 1
ATOM 2369 N N . ILE B 2 134 ? 54.838 47.564 -3.341 1.00 56.97 134 ILE B N 1
ATOM 2370 C CA . ILE B 2 134 ? 54.153 48.649 -2.634 1.00 56.61 134 ILE B CA 1
ATOM 2371 C C . ILE B 2 134 ? 52.795 48.848 -3.293 1.00 56.82 134 ILE B C 1
ATOM 2372 O O . ILE B 2 134 ? 52.716 49.102 -4.495 1.00 56.75 134 ILE B O 1
ATOM 2377 N N . VAL B 2 135 ? 51.730 48.708 -2.508 1.00 57.38 135 VAL B N 1
ATOM 2378 C CA . VAL B 2 135 ? 50.370 48.798 -3.048 1.00 57.78 135 VAL B CA 1
ATOM 2379 C C . VAL B 2 135 ? 49.650 50.059 -2.551 1.00 57.96 135 VAL B C 1
ATOM 2380 O O . VAL B 2 135 ? 49.552 50.308 -1.345 1.00 57.93 135 VAL B O 1
ATOM 2384 N N . ASP B 2 136 ? 49.181 50.873 -3.489 1.00 58.36 136 ASP B N 1
ATOM 2385 C CA . ASP B 2 136 ? 48.535 52.127 -3.121 1.00 58.63 136 ASP B CA 1
ATOM 2386 C C . ASP B 2 136 ? 47.077 51.954 -2.679 1.00 58.98 136 ASP B C 1
ATOM 2387 O O . ASP B 2 136 ? 46.556 50.832 -2.646 1.00 59.00 136 ASP B O 1
ATOM 2392 N N . SER B 2 137 ? 46.442 53.072 -2.333 1.00 59.46 137 SER B N 1
ATOM 2393 C CA . SER B 2 137 ? 45.081 53.096 -1.799 1.00 59.95 137 SER B CA 1
ATOM 2394 C C . SER B 2 137 ? 44.004 52.742 -2.832 1.00 60.31 137 SER B C 1
ATOM 2395 O O . SER B 2 137 ? 42.854 52.487 -2.467 1.00 60.35 137 SER B O 1
ATOM 2398 N N . GLU B 2 138 ? 44.378 52.733 -4.112 1.00 60.63 138 GLU B N 1
ATOM 2399 C CA . GLU B 2 138 ? 43.492 52.263 -5.178 1.00 60.89 138 GLU B CA 1
ATOM 2400 C C . GLU B 2 138 ? 43.761 50.785 -5.501 1.00 60.69 138 GLU B C 1
ATOM 2401 O O . GLU B 2 138 ? 43.072 50.174 -6.328 1.00 60.60 138 GLU B O 1
ATOM 2407 N N . GLY B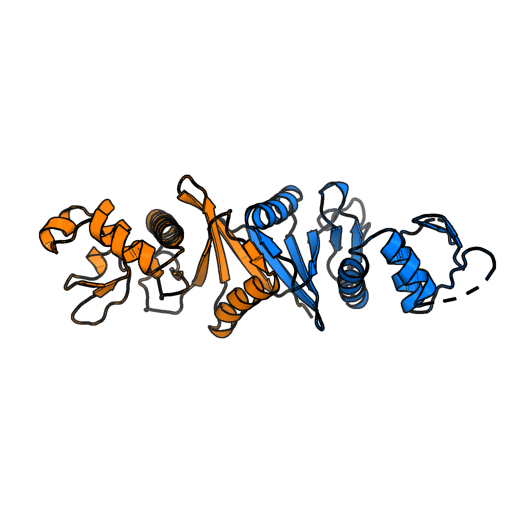 2 139 ? 44.762 50.216 -4.836 1.00 60.28 139 GLY B N 1
ATOM 2408 C CA . GLY B 2 139 ? 45.107 48.809 -5.008 1.00 59.92 139 GLY B CA 1
ATOM 2409 C C . GLY B 2 139 ? 46.053 48.528 -6.159 1.00 59.68 139 GLY B C 1
ATOM 2410 O O . GLY B 2 139 ? 46.253 47.371 -6.521 1.00 59.50 139 GLY B O 1
ATOM 2411 N N . ASP B 2 140 ? 46.626 49.581 -6.740 1.00 59.59 140 ASP B N 1
ATOM 2412 C CA . ASP B 2 140 ? 47.663 49.439 -7.768 1.00 59.69 140 ASP B CA 1
ATOM 2413 C C . ASP B 2 140 ? 49.012 49.164 -7.125 1.00 59.32 140 ASP B C 1
ATOM 2414 O O . ASP B 2 140 ? 49.298 49.664 -6.040 1.00 59.39 140 ASP B O 1
ATOM 2419 N N . VAL B 2 141 ? 49.846 48.387 -7.812 1.00 58.91 141 VAL B N 1
ATOM 2420 C CA . VAL B 2 141 ? 51.089 47.889 -7.228 1.00 58.80 141 VAL B CA 1
ATOM 2421 C C . VAL B 2 141 ? 52.331 48.327 -8.011 1.00 58.93 141 VAL B C 1
ATOM 2422 O O . VAL B 2 141 ? 52.327 48.343 -9.246 1.00 58.91 141 VAL B O 1
ATOM 2426 N N . THR B 2 142 ? 53.378 48.704 -7.278 1.00 58.70 142 THR B N 1
ATOM 2427 C CA . THR B 2 142 ? 54.696 48.915 -7.872 1.00 59.06 142 THR B CA 1
ATOM 2428 C C . THR B 2 142 ? 55.774 48.043 -7.201 1.00 58.47 142 THR B C 1
ATOM 2429 O O . THR B 2 142 ? 55.777 47.859 -5.978 1.00 58.11 142 THR B O 1
ATOM 2433 N N . TYR B 2 143 ? 56.669 47.509 -8.032 1.00 57.98 143 TYR B N 1
ATOM 2434 C CA . TYR B 2 143 ? 57.622 46.473 -7.637 1.00 57.58 143 TYR B CA 1
ATOM 2435 C C . TYR B 2 143 ? 59.070 46.948 -7.715 1.00 57.69 143 TYR B C 1
ATOM 2436 O O . TYR B 2 143 ? 59.460 47.633 -8.660 1.00 57.24 143 TYR B O 1
ATOM 2445 N N . TYR B 2 144 ? 59.861 46.544 -6.724 1.00 57.91 144 TYR B N 1
ATOM 2446 C CA . TYR B 2 144 ? 61.252 46.954 -6.596 1.00 58.10 144 TYR B CA 1
ATOM 2447 C C . TYR B 2 144 ? 62.096 45.724 -6.246 1.00 58.64 144 TYR B C 1
ATOM 2448 O O . TYR B 2 144 ? 61.874 45.091 -5.210 1.00 58.74 144 TYR B O 1
ATOM 2457 N N . GLU B 2 145 ? 63.045 45.380 -7.116 1.00 59.22 145 GLU B N 1
ATOM 2458 C CA . GLU B 2 145 ? 63.964 44.265 -6.867 1.00 60.18 145 GLU B CA 1
ATOM 2459 C C . GLU B 2 145 ? 65.199 44.714 -6.081 1.00 60.45 145 GLU B C 1
ATOM 2460 O O . GLU B 2 145 ? 65.773 45.767 -6.363 1.00 60.48 145 GLU B O 1
ATOM 2466 N N . PHE B 2 146 ? 65.604 43.901 -5.110 1.00 61.03 146 PHE B N 1
ATOM 2467 C CA . PHE B 2 146 ? 66.750 44.192 -4.255 1.00 61.67 146 PHE B CA 1
ATOM 2468 C C . PHE B 2 146 ? 67.956 43.358 -4.684 1.00 62.63 146 PHE B C 1
ATOM 2469 O O . PHE B 2 146 ? 67.813 42.176 -5.008 1.00 62.62 146 PHE B O 1
ATOM 2477 N N . ARG B 2 147 ? 69.135 43.980 -4.699 1.00 63.67 147 ARG B N 1
ATOM 2478 C CA . ARG B 2 147 ? 70.404 43.258 -4.820 1.00 65.00 147 ARG B CA 1
ATOM 2479 C C . ARG B 2 147 ? 71.436 43.800 -3.838 1.00 65.74 147 ARG B C 1
ATOM 2480 O O . ARG B 2 147 ? 71.438 44.989 -3.523 1.00 65.73 147 ARG B O 1
ATOM 2488 N N . LYS B 2 148 ? 72.311 42.924 -3.355 1.00 66.76 148 LYS B N 1
ATOM 2489 C CA . LYS B 2 148 ? 73.458 43.350 -2.566 1.00 67.74 148 LYS B CA 1
ATOM 2490 C C . LYS B 2 148 ? 74.513 43.846 -3.545 1.00 68.59 148 LYS B C 1
ATOM 2491 O O . LYS B 2 148 ? 74.726 43.234 -4.593 1.00 68.75 148 LYS B O 1
ATOM 2497 N N . LEU B 2 149 ? 75.164 44.955 -3.220 1.00 69.57 149 LEU B N 1
ATOM 2498 C CA . LEU B 2 149 ? 76.251 45.451 -4.050 1.00 70.72 149 LEU B CA 1
ATOM 2499 C C . LEU B 2 149 ? 77.568 44.836 -3.596 1.00 71.54 149 LEU B C 1
ATOM 2500 O O . LEU B 2 149 ? 77.915 44.914 -2.414 1.00 71.55 149 LEU B O 1
ATOM 2505 N N . ARG B 2 150 ? 78.271 44.202 -4.537 1.00 72.72 150 ARG B N 1
ATOM 2506 C CA . ARG B 2 150 ? 79.641 43.711 -4.330 1.00 73.93 150 ARG B CA 1
ATOM 2507 C C . ARG B 2 150 ? 80.225 43.140 -5.625 1.00 74.63 150 ARG B C 1
ATOM 2508 O O . ARG B 2 150 ? 79.620 42.261 -6.250 1.00 74.93 150 ARG B O 1
ATOM 2516 N N . SER B 2 151 ? 81.401 43.636 -6.015 1.00 75.33 151 SER B N 1
ATOM 2517 C CA . SER B 2 151 ? 82.073 43.186 -7.248 1.00 75.90 151 SER B CA 1
ATOM 2518 C C . SER B 2 151 ? 82.745 41.792 -7.167 1.00 76.31 151 SER B C 1
ATOM 2519 O O . SER B 2 151 ? 82.291 40.867 -7.843 1.00 76.42 151 SER B O 1
ATOM 2522 N N . ASN B 2 152 ? 83.805 41.613 -6.369 1.00 76.72 152 ASN B N 1
ATOM 2523 C CA . ASN B 2 152 ? 84.407 42.647 -5.524 1.00 76.98 152 ASN B CA 1
ATOM 2524 C C . ASN B 2 152 ? 85.818 43.008 -5.982 1.00 77.06 152 ASN B C 1
ATOM 2525 O O . ASN B 2 152 ? 86.597 42.139 -6.378 1.00 77.20 152 ASN B O 1
#

Foldseek 3Di:
DWEDDQQFIDDVTHGLLVQVLCVVVPNDDYDHDPVVVSVVSVCVVPVCSVLLNVVVNVQVVVQKDWDQPVVLPAGIQIADHVGDVPPDVDDCPNSDAEGEHRDEPPDDDDVVVVVSQQVSCVVSVYWYWYWYDDVDIDIDTDDDDPD/DWAQDDCVLLLLEADDPPRTGDAALLSVLLSCVVVVVCCVVRVDDNVVSVVVQCVLCVQSLQSNLVCNVLVVVQWGWYDPSAWIFTADHPDHPPPDHGQETEGGDEPVDDDDPVVVVVSCVVCVVVVHWYKYWYAYPVSDIDIDTDDDDDPD

InterPro domains:
  IPR006676 tRNA-splicing endonuclease [PTHR21227] (17-141)
  IPR006676 tRNA-splicing endonuclease [TIGR00324] (8-148)
  IPR006677 tRNA intron endonuclease, catalytic domain-like [PF01974] (56-143)
  IPR006677 tRNA intron endonuclease, catalytic domain-like [cd22363] (55-151)
  IPR006678 tRNA intron endonuclease, N-terminal [PF02778] (16-46)
  IPR011856 tRNA endonuclease-like domain superfamily [G3DSA:3.40.1350.10] (55-154)
  IPR016442 tRNA-splicing endonuclease, archaeal short subfamily [MF_01833] (1-154)
  IPR016442 tRNA-splicing endonuclease, archaeal short subfamily [PIRSF005285] (14-154)
  IPR036167 tRNA intron endonuclease, catalytic domain-like superfamily [SSF53032] (55-146)
  IPR036740 tRNA intron endonuclease, N-terminal domain superfamily [SSF55267] (1-51)

Radius of gyration: 24.48 Å; Cα contacts (8 Å, |Δi|>4): 535; chains: 2; bounding box: 70×64×42 Å

Solvent-accessible surface area: 16319 Å² total; per-residue (Å²): 131,1,125,15,133,69,53,109,0,78,55,171,144,30,59,9,22,51,0,24,12,33,28,69,93,62,91,12,108,6,71,91,128,145,119,137,117,6,35,136,102,0,56,116,136,21,155,49,6,66,36,64,12,88,0,9,72,57,0,83,76,74,34,2,42,29,17,93,1,140,162,58,57,5,31,17,58,0,12,52,75,71,16,117,62,174,66,62,196,80,62,89,168,80,55,1,81,15,0,0,12,2,7,25,83,118,57,77,0,36,1,138,62,2,30,61,31,8,167,34,2,93,81,22,224,23,87,1,0,4,0,4,10,46,169,158,30,52,6,4,21,2,18,94,73,167,22,89,101,10,185,11,59,17,118,56,0,60,42,0,0,59,71,88,67,105,60,4,101,2,14,6,0,1,0,0,1,0,0,93,74,50,69,114,4,64,130,137,44,190,20,81,49,169,72,5,34,144,61,0,46,154,109,43,151,44,0,84,28,0,6,54,0,0,72,27,0,19,112,112,40,39,67,0,29,8,39,46,72,0,0,19,6,4,77,121,59,39,65,2,48,86,92,140,30,48,19,0,0,34,1,6,16,9,114,74,147,19,21,2,3,90,2,16,79,15,10,48,97,0,66,85,110,200,18,101,0,1,0,0,12,5,73,120,149,10,94,19,38,2,11,18,5,63,83,22,97,88,142

Organism: Nanoarchaeum equitans (strain Kin4-M) (NCBI:txid228908)

CATH classification: 3.40.1350.10

Secondary structure (DSSP, 8-state):
--EEETTEEE---EEHHHHHHHHHHTS----S---HHHHHHHHHH-TTHHHHHHHHHHHHHTT-EEEEEGGGTEEEEEEPSS--SSTTT--SSSS-S-EEEEEETT-EEEHHHHHHHHHHHHHTT--EEEEEESSSEEEEEEEEE--/-EE-S-GGGGTT-SEE-SSSEE--HHHHHHHHHH-THHHHHHT--HHHHHHHHHHH-TTHHHHHHHHHHHHHTT-EEEE-SSSEEEE-TTPPTTSS--SEEEEEEETT-EEEHHHHHHHHHHHHHTT-EEEEEEE-TTS-EEEEEEEE----

Nearest PDB structures (foldseek):
  3iey-assembly1_B  TM=1.007E+00  e=1.653E-31  Nanoarchaeum equitans
  1a79-assembly1_D  TM=7.923E-01  e=3.923E-08  Methanocaldococcus jannaschii
  2zyz-assembly1_A  TM=8.158E-01  e=6.800E-06  Pyrobaculum aerophilum
  7zrz-assembly1_AP1  TM=8.077E-01  e=1.930E-05  Homo sapiens
  8hmy-assembly1_B  TM=8.229E-01  e=3.354E-05  Homo sapiens

Sequence (299 aa):
IGYLFGNRVLVDELPLIEAYYLLDKGELEVYEDDKEEFLKKCLTYDERFLIRYKAYKELRDKGYTLGTALKFGADFRVYDIGVIPKKGKRSEREHSKWVLYPVSKDETFDFYEFASKNRVAHSTRKKMLMGIVSDKIEFIEVSWKKPMNLRIPWKEVYYLGYNMGNYIKISEPELLFVLRNKPQIKDRLKLDEKTIIKEGVKKYKNFWEIYYTVKDLILRGYRVRFDGFFIELYEKGIIPGTIEQDYLVYPVSGEIRMTWGELLDIYNKAIARKSKFMLAIVDSEGDVTYYEFRKLRSN